Protein 2IM8 (pdb70)

CATH classification: 1.20.120.440

Sequence (233 aa):
LSQTLLETEQIEVAEKGADRYQEGKNSNHSYDFFETIKPAVEENDELAARWAEGALELIKVRRPKYVHKEQIEAVKDNFLELVLQSYVHHIHKKRFKDITESVLYTLHAVKDEIAREDSRLSQTLLETEQIEVAEKGADRYQEGKNSNHSYDFFETIKPAVEENDELAARWAEGALELIKVRRPHKEQIEAVKDNFLELVLQSYVHHIHKKRFKDITESVLYTLHAVKDEIAR

InterPro domains:
  IPR014913 YppE-like [PF08807] (10-117)
  IPR023351 YppE-like superfamily [G3DSA:1.20.120.440] (1-123)
  IPR023351 YppE-like superfamily [SSF140415] (1-121)

Nearest PDB structures (foldseek):
  2im8-assembly1_A  TM=1.008E+00  e=1.446E-15  Bacillus subtilis
  2im8-assembly2_B  TM=9.358E-01  e=9.513E-12  Bacillus subtilis
  2hfi-assembly1_A  TM=8.981E-01  e=1.572E-12  Bacillus subtilis
  2huj-assembly1_A  TM=9.147E-01  e=1.627E-05  Listeria innocua
  5nwk-assembly1_G  TM=2.868E-01  e=2.706E+00  Nicotiana tabacum

Foldseek 3Di:
DVVVLLVLVVLVLLVVLLVLLVVCVVPNDQDDVPPPQVVQLVVVLVVLVVNLVVLQVVCVVPPFDPADNVLSVVLNVLVSVSSNCSNVVPDDPVSNVVSSVSNSVNSVVSNVRSVVVVVD/DDDDLLVLVVLVLLVVLLVLLVVCVVPVDADDCVPPLVVQLVVVLVVLVVNLVVQQVLCVVPCDPDSCSVVLSVLVSVSSNCSRVVPDDPVVSVVSSVVNSVVSVVSSVSPPD

Structure (mmCIF, N/CA/C/O backbone):
data_2IM8
#
_entry.id   2IM8
#
_cell.length_a   44.735
_cell.length_b   70.830
_cell.length_c   76.237
_cell.angle_alpha   90.00
_cell.angle_beta   90.00
_cell.angle_gamma   90.00
#
_symmetry.space_group_name_H-M   'P 21 21 21'
#
loop_
_entity.id
_entity.type
_entity.pdbx_description
1 polymer 'Hypothetical protein yppE'
2 non-polymer 'PHOSPHATE ION'
3 water water
#
loop_
_atom_site.group_PDB
_atom_site.id
_atom_site.type_symbol
_atom_site.label_atom_id
_atom_site.label_alt_id
_atom_site.label_comp_id
_atom_site.label_asym_id
_atom_site.label_entity_id
_atom_site.label_seq_id
_atom_site.pdbx_PDB_ins_code
_atom_site.Cartn_x
_atom_site.Cartn_y
_atom_site.Cartn_z
_atom_site.occupancy
_atom_site.B_iso_or_equiv
_atom_site.auth_seq_id
_atom_site.auth_comp_id
_atom_site.auth_asym_id
_atom_site.auth_atom_id
_atom_site.pdbx_PDB_model_num
ATOM 9 N N . LEU A 1 2 ? 10.825 56.216 10.560 1.00 30.21 2 LEU A N 1
ATOM 10 C CA . LEU A 1 2 ? 12.226 55.820 10.489 1.00 27.14 2 LEU A CA 1
ATOM 11 C C . LEU A 1 2 ? 12.408 54.889 11.681 1.00 25.63 2 LEU A C 1
ATOM 12 O O . LEU A 1 2 ? 11.731 55.049 12.700 1.00 24.17 2 LEU A O 1
ATOM 17 N N . SER A 1 3 ? 13.297 53.909 11.565 1.00 29.67 3 SER A N 1
ATOM 18 C CA . SER A 1 3 ? 13.510 52.998 12.680 1.00 27.82 3 SER A CA 1
ATOM 19 C C . SER A 1 3 ? 13.945 53.822 13.889 1.00 26.12 3 SER A C 1
ATOM 20 O O . SER A 1 3 ? 13.737 53.428 15.036 1.00 26.21 3 SER A O 1
ATOM 23 N N . GLN A 1 4 ? 14.533 54.979 13.612 1.00 23.38 4 GLN A N 1
ATOM 24 C CA . GLN A 1 4 ? 15.014 55.895 14.642 1.00 22.10 4 GLN A CA 1
ATOM 25 C C . GLN A 1 4 ? 13.907 56.297 15.621 1.00 20.71 4 GLN A C 1
ATOM 26 O O . GLN A 1 4 ? 14.137 56.415 16.829 1.00 17.70 4 GLN A O 1
ATOM 32 N N . THR A 1 5 ? 12.709 56.520 15.088 1.00 21.91 5 THR A N 1
ATOM 33 C CA . THR A 1 5 ? 11.559 56.905 15.904 1.00 21.73 5 THR A CA 1
ATOM 34 C C . THR A 1 5 ? 11.134 55.740 16.796 1.00 21.36 5 THR A C 1
ATOM 35 O O . THR A 1 5 ? 10.843 55.913 17.987 1.00 20.05 5 THR A O 1
ATOM 39 N N . LEU A 1 6 ? 11.098 54.550 16.208 1.00 17.42 6 LEU A N 1
ATOM 40 C CA . LEU A 1 6 ? 10.706 53.354 16.942 1.00 17.95 6 LEU A CA 1
ATOM 41 C C . LEU A 1 6 ? 11.669 53.151 18.102 1.00 16.44 6 LEU A C 1
ATOM 42 O O . LEU A 1 6 ? 11.259 52.923 19.236 1.00 16.26 6 LEU A O 1
ATOM 47 N N . LEU A 1 7 ? 12.959 53.228 17.794 1.00 16.71 7 LEU A N 1
ATOM 48 C CA . LEU A 1 7 ? 14.013 53.050 18.781 1.00 16.18 7 LEU A CA 1
ATOM 49 C C . LEU A 1 7 ? 13.862 54.035 19.949 1.00 15.11 7 LEU A C 1
ATOM 50 O O . LEU A 1 7 ? 13.971 53.651 21.120 1.00 13.57 7 LEU A O 1
ATOM 55 N N . GLU A 1 8 ? 13.614 55.304 19.638 1.00 17.04 8 GLU A N 1
ATOM 56 C CA . GLU A 1 8 ? 13.445 56.299 20.694 1.00 17.85 8 GLU A CA 1
ATOM 57 C C . GLU A 1 8 ? 12.239 55.931 21.540 1.00 16.61 8 GLU A C 1
ATOM 58 O O . GLU A 1 8 ? 12.296 55.986 22.767 1.00 17.02 8 GLU A O 1
ATOM 72 N N . THR A 1 10 ? 11.035 53.045 21.951 1.00 11.17 10 THR A N 1
ATOM 73 C CA . THR A 1 10 ? 11.379 51.836 22.689 1.00 12.20 10 THR A CA 1
ATOM 74 C C . THR A 1 10 ? 12.146 52.202 23.967 1.00 12.23 10 THR A C 1
ATOM 75 O O . THR A 1 10 ? 11.854 51.684 25.045 1.00 11.63 10 THR A O 1
ATOM 79 N N . GLU A 1 11 ? 13.130 53.092 23.845 1.00 13.75 11 GLU A N 1
ATOM 80 C CA . GLU A 1 11 ? 13.923 53.484 25.003 1.00 13.96 11 GLU A CA 1
ATOM 81 C C . GLU A 1 11 ? 13.086 54.270 26.001 1.00 13.91 11 GLU A C 1
ATOM 82 O O . GLU A 1 11 ? 13.306 54.178 27.208 1.00 12.64 11 GLU A O 1
ATOM 88 N N . GLN A 1 12 ? 12.119 55.029 25.491 1.00 11.25 12 GLN A N 1
ATOM 89 C CA . GLN A 1 12 ? 11.225 55.817 26.338 1.00 11.78 12 GLN A CA 1
ATOM 90 C C . GLN A 1 12 ? 10.384 54.861 27.190 1.00 8.81 12 GLN A C 1
ATOM 91 O O . GLN A 1 12 ? 10.242 55.057 28.393 1.00 11.12 12 GLN A O 1
ATOM 105 N N . ILE A 1 14 ? 11.097 51.778 27.972 1.00 11.73 14 ILE A N 1
ATOM 106 C CA . ILE A 1 14 ? 11.969 51.058 28.896 1.00 11.17 14 ILE A CA 1
ATOM 107 C C . ILE A 1 14 ? 12.159 51.906 30.143 1.00 11.75 14 ILE A C 1
ATOM 108 O O . ILE A 1 14 ? 12.078 51.414 31.270 1.00 11.18 14 ILE A O 1
ATOM 113 N N . GLU A 1 15 ? 12.398 53.193 29.940 1.00 10.78 15 GLU A N 1
ATOM 114 C CA . GLU A 1 15 ? 12.591 54.089 31.067 1.00 10.38 15 GLU A CA 1
ATOM 115 C C . GLU A 1 15 ? 11.295 54.206 31.885 1.00 9.92 15 GLU A C 1
ATOM 116 O O . GLU A 1 15 ? 11.324 54.168 33.115 1.00 10.58 15 GLU A O 1
ATOM 122 N N . VAL A 1 16 ? 10.162 54.346 31.205 1.00 12.09 16 VAL A N 1
ATOM 123 C CA . VAL A 1 16 ? 8.869 54.432 31.894 1.00 13.52 16 VAL A CA 1
ATOM 124 C C . VAL A 1 16 ? 8.697 53.195 32.771 1.00 12.42 16 VAL A C 1
ATOM 125 O O . VAL A 1 16 ? 8.267 53.286 33.921 1.00 13.21 16 VAL A O 1
ATOM 129 N N . ALA A 1 17 ? 9.041 52.034 32.215 1.00 8.35 17 ALA A N 1
ATOM 130 C CA . ALA A 1 17 ? 8.930 50.773 32.943 1.00 9.01 17 ALA A CA 1
ATOM 131 C C . ALA A 1 17 ? 9.892 50.676 34.135 1.00 10.38 17 ALA A C 1
ATOM 132 O O . ALA A 1 17 ? 9.498 50.232 35.217 1.00 8.76 17 ALA A O 1
ATOM 134 N N . GLU A 1 18 ? 11.148 51.077 33.943 1.00 11.34 18 GLU A N 1
ATOM 135 C CA . GLU A 1 18 ? 12.124 51.007 35.031 1.00 12.34 18 GLU A CA 1
ATOM 136 C C . GLU A 1 18 ? 11.827 52.040 36.110 1.00 10.86 18 GLU A C 1
ATOM 137 O O . GLU A 1 18 ? 11.968 51.757 37.301 1.00 8.35 18 GLU A O 1
ATOM 143 N N . LYS A 1 19 ? 11.418 53.236 35.703 1.00 12.80 19 LYS A N 1
ATOM 144 C CA . LYS A 1 19 ? 11.080 54.252 36.693 1.00 14.93 19 LYS A CA 1
ATOM 145 C C . LYS A 1 19 ? 9.796 53.795 37.382 1.00 13.17 19 LYS A C 1
ATOM 146 O O . LYS A 1 19 ? 9.606 54.005 38.582 1.00 11.93 19 LYS A O 1
ATOM 152 N N . GLY A 1 20 ? 8.919 53.155 36.614 1.00 8.91 20 GLY A N 1
ATOM 153 C CA . GLY A 1 20 ? 7.673 52.668 37.177 1.00 9.47 20 GLY A CA 1
ATOM 154 C C . GLY A 1 20 ? 7.915 51.628 38.257 1.00 9.59 20 GLY A C 1
ATOM 155 O O . GLY A 1 20 ? 7.254 51.630 39.293 1.00 8.97 20 GLY A O 1
ATOM 156 N N . ALA A 1 21 ? 8.868 50.734 38.009 1.00 13.25 21 ALA A N 1
ATOM 157 C CA . ALA A 1 21 ? 9.218 49.683 38.957 1.00 13.32 21 ALA A CA 1
ATOM 158 C C . ALA A 1 21 ? 9.704 50.271 40.285 1.00 14.61 21 ALA A C 1
ATOM 159 O O . ALA A 1 21 ? 9.356 49.778 41.370 1.00 12.72 21 ALA A O 1
ATOM 161 N N . ASP A 1 22 ? 10.534 51.306 40.199 1.00 12.52 22 ASP A N 1
ATOM 162 C CA . ASP A 1 22 ? 11.043 51.963 41.402 1.00 12.67 22 ASP A CA 1
ATOM 163 C C . ASP A 1 22 ? 9.912 52.661 42.136 1.00 12.16 22 ASP A C 1
ATOM 164 O O . ASP A 1 22 ? 9.870 52.666 43.366 1.00 10.69 22 ASP A O 1
ATOM 169 N N . ARG A 1 23 ? 8.999 53.268 41.381 1.00 10.82 23 ARG A N 1
ATOM 170 C CA . ARG A 1 23 ? 7.886 53.966 42.003 1.00 11.29 23 ARG A CA 1
ATOM 171 C C . ARG A 1 23 ? 7.011 52.953 42.743 1.00 10.46 23 ARG A C 1
ATOM 172 O O . ARG A 1 23 ? 6.549 53.213 43.855 1.00 12.22 23 ARG A O 1
ATOM 180 N N . TYR A 1 24 ? 6.809 51.793 42.124 1.00 11.35 24 TYR A N 1
ATOM 181 C CA . TYR A 1 24 ? 5.999 50.722 42.698 1.00 12.93 24 TYR A CA 1
ATOM 182 C C . TYR A 1 24 ? 6.559 50.261 44.039 1.00 13.74 24 TYR A C 1
ATOM 183 O O . TYR A 1 24 ? 5.836 50.202 45.033 1.00 13.29 24 TYR A O 1
ATOM 192 N N . GLN A 1 25 ? 7.850 49.940 44.054 1.00 18.80 25 GLN A N 1
ATOM 193 C CA . GLN A 1 25 ? 8.522 49.477 45.261 1.00 19.96 25 GLN A CA 1
ATOM 194 C C . GLN A 1 25 ? 8.479 50.542 46.344 1.00 20.20 25 GLN A C 1
ATOM 195 O O . GLN A 1 25 ? 8.239 50.235 47.509 1.00 19.85 25 GLN A O 1
ATOM 201 N N . GLU A 1 26 ? 8.709 51.796 45.969 1.00 14.91 26 GLU A N 1
ATOM 202 C CA . GLU A 1 26 ? 8.675 52.864 46.964 1.00 16.71 26 GLU A CA 1
ATOM 203 C C . GLU A 1 26 ? 7.265 52.995 47.534 1.00 14.68 26 GLU A C 1
ATOM 204 O O . GLU A 1 26 ? 7.087 53.266 48.718 1.00 15.90 26 GLU A O 1
ATOM 210 N N . GLY A 1 27 ? 6.266 52.788 46.685 1.00 13.43 27 GLY A N 1
ATOM 211 C CA . GLY A 1 27 ? 4.888 52.874 47.136 1.00 15.92 27 GLY A CA 1
ATOM 212 C C . GLY A 1 27 ? 4.512 51.754 48.091 1.00 18.04 27 GLY A C 1
ATOM 213 O O . GLY A 1 27 ? 3.698 51.946 48.993 1.00 16.62 27 GLY A O 1
ATOM 214 N N . LYS A 1 28 ? 5.088 50.574 47.892 1.00 23.78 28 LYS A N 1
ATOM 215 C CA . LYS A 1 28 ? 4.790 49.444 48.765 1.00 28.01 28 LYS A CA 1
ATOM 216 C C . LYS A 1 28 ? 5.442 49.644 50.125 1.00 30.59 28 LYS A C 1
ATOM 217 O O . LYS A 1 28 ? 4.834 49.368 51.163 1.00 31.02 28 LYS A O 1
ATOM 223 N N . ASN A 1 29 ? 6.680 50.129 50.104 1.00 24.78 29 ASN A N 1
ATOM 224 C CA . ASN A 1 29 ? 7.446 50.359 51.329 1.00 27.22 29 ASN A CA 1
ATOM 225 C C . ASN A 1 29 ? 6.861 51.473 52.189 1.00 26.15 29 ASN A C 1
ATOM 226 O O . ASN A 1 29 ? 6.615 51.287 53.378 1.00 26.21 29 ASN A O 1
ATOM 231 N N . SER A 1 30 ? 6.652 52.631 51.577 1.00 30.31 30 SER A N 1
ATOM 232 C CA . SER A 1 30 ? 6.109 53.789 52.269 1.00 29.07 30 SER A CA 1
ATOM 233 C C . SER A 1 30 ? 5.139 54.477 51.325 1.00 28.93 30 SER A C 1
ATOM 234 O O . SER A 1 30 ? 5.512 55.387 50.585 1.00 28.08 30 SER A O 1
ATOM 237 N N . ASN A 1 31 ? 3.888 54.029 51.368 1.00 31.91 31 ASN A N 1
ATOM 238 C CA . ASN A 1 31 ? 2.831 54.545 50.512 1.00 29.66 31 ASN A CA 1
ATOM 239 C C . ASN A 1 31 ? 2.677 56.058 50.446 1.00 29.04 31 ASN A C 1
ATOM 240 O O . ASN A 1 31 ? 2.832 56.752 51.454 1.00 30.13 31 ASN A O 1
ATOM 245 N N . HIS A 1 32 ? 2.354 56.544 49.246 1.00 18.29 32 HIS A N 1
ATOM 246 C CA . HIS A 1 32 ? 2.099 57.961 48.975 1.00 15.81 32 HIS A CA 1
ATOM 247 C C . HIS A 1 32 ? 0.867 58.029 48.071 1.00 15.97 32 HIS A C 1
ATOM 248 O O . HIS A 1 32 ? 0.789 57.335 47.058 1.00 16.38 32 HIS A O 1
ATOM 255 N N . SER A 1 33 ? -0.097 58.862 48.430 1.00 16.64 33 SER A N 1
ATOM 256 C CA . SER A 1 33 ? -1.302 58.970 47.617 1.00 17.54 33 SER A CA 1
ATOM 257 C C . SER A 1 33 ? -1.105 59.888 46.405 1.00 15.96 33 SER A C 1
ATOM 258 O O . SER A 1 33 ? -1.105 61.113 46.531 1.00 14.29 33 SER A O 1
ATOM 261 N N . TYR A 1 34 ? -0.924 59.291 45.229 1.00 16.74 34 TYR A N 1
ATOM 262 C CA . TYR A 1 34 ? -0.740 60.086 44.009 1.00 15.84 34 TYR A CA 1
ATOM 263 C C . TYR A 1 34 ? -2.084 60.633 43.566 1.00 15.90 34 TYR A C 1
ATOM 264 O O . TYR A 1 34 ? -3.106 59.965 43.719 1.00 15.97 34 TYR A O 1
ATOM 273 N N . ASP A 1 35 ? -2.090 61.847 43.022 1.00 12.77 35 ASP A N 1
ATOM 274 C CA . ASP A 1 35 ? -3.342 62.454 42.581 1.00 11.75 35 ASP A CA 1
ATOM 275 C C . ASP A 1 35 ? -3.896 61.758 41.345 1.00 10.19 35 ASP A C 1
ATOM 276 O O . ASP A 1 35 ? -3.185 61.603 40.346 1.00 8.92 35 ASP A O 1
ATOM 281 N N . PHE A 1 36 ? -5.170 61.380 41.381 1.00 9.74 36 PHE A N 1
ATOM 282 C CA . PHE A 1 36 ? -5.740 60.676 40.232 1.00 13.12 36 PHE A CA 1
ATOM 283 C C . PHE A 1 36 ? -5.859 61.466 38.925 1.00 12.20 36 PHE A C 1
ATOM 284 O O . PHE A 1 36 ? -5.312 61.062 37.901 1.00 11.30 36 PHE A O 1
ATOM 292 N N . PHE A 1 37 ? -6.594 62.574 38.940 1.00 11.89 37 PHE A N 1
ATOM 293 C CA . PHE A 1 37 ? -6.772 63.350 37.713 1.00 11.98 37 PHE A CA 1
ATOM 294 C C . PHE A 1 37 ? -5.564 64.154 37.260 1.00 13.77 37 PHE A C 1
ATOM 295 O O . PHE A 1 37 ? -5.419 64.417 36.068 1.00 13.41 37 PHE A O 1
ATOM 303 N N . GLU A 1 38 ? -4.702 64.548 38.197 1.00 17.84 38 GLU A N 1
ATOM 304 C CA . GLU A 1 38 ? -3.525 65.348 37.851 1.00 18.96 38 GLU A CA 1
ATOM 305 C C . GLU A 1 38 ? -2.254 64.558 37.558 1.00 17.78 38 GLU A C 1
ATOM 306 O O . GLU A 1 38 ? -1.338 65.077 36.916 1.00 16.91 38 GLU A O 1
ATOM 312 N N . THR A 1 39 ? -2.186 63.313 38.018 1.00 11.44 39 THR A N 1
ATOM 313 C CA . THR A 1 39 ? -0.975 62.532 37.796 1.00 12.00 39 THR A CA 1
ATOM 314 C C . THR A 1 39 ? -1.199 61.144 37.183 1.00 10.97 39 THR A C 1
ATOM 315 O O . THR A 1 39 ? -0.671 60.842 36.108 1.00 10.59 39 THR A O 1
ATOM 319 N N . ILE A 1 40 ? -1.985 60.317 37.862 1.00 7.71 40 ILE A N 1
ATOM 320 C CA . ILE A 1 40 ? -2.253 58.946 37.426 1.00 7.45 40 ILE A CA 1
ATOM 321 C C . ILE A 1 40 ? -2.912 58.835 36.048 1.00 6.83 40 ILE A C 1
ATOM 322 O O . ILE A 1 40 ? -2.340 58.267 35.119 1.00 6.70 40 ILE A O 1
ATOM 327 N N . LYS A 1 41 ? -4.110 59.386 35.924 1.00 10.52 41 LYS A N 1
ATOM 328 C CA . LYS A 1 41 ? -4.850 59.351 34.673 1.00 11.50 41 LYS A CA 1
ATOM 329 C C . LYS A 1 41 ? -4.017 59.881 33.502 1.00 11.36 41 LYS A C 1
ATOM 330 O O . LYS A 1 41 ? -3.939 59.241 32.458 1.00 12.68 41 LYS A O 1
ATOM 336 N N . PRO A 1 42 ? -3.371 61.051 33.658 1.00 9.27 42 PRO A N 1
ATOM 337 C CA . PRO A 1 42 ? -2.572 61.551 32.534 1.00 9.75 42 PRO A CA 1
ATOM 338 C C . PRO A 1 42 ? -1.358 60.681 32.219 1.00 8.79 42 PRO A C 1
ATOM 339 O O . PRO A 1 42 ? -0.908 60.638 31.075 1.00 10.35 42 PRO A O 1
ATOM 343 N N . ALA A 1 43 ? -0.828 59.991 33.224 1.00 13.26 43 ALA A N 1
ATOM 344 C CA . ALA A 1 43 ? 0.333 59.142 32.998 1.00 13.29 43 ALA A CA 1
ATOM 345 C C . ALA A 1 43 ? -0.110 57.952 32.167 1.00 12.20 43 ALA A C 1
ATOM 346 O O . ALA A 1 43 ? 0.597 57.532 31.255 1.00 13.34 43 ALA A O 1
ATOM 348 N N . VAL A 1 44 ? -1.286 57.413 32.478 1.00 7.07 44 VAL A N 1
ATOM 349 C CA . VAL A 1 44 ? -1.805 56.277 31.719 1.00 6.75 44 VAL A CA 1
ATOM 350 C C . VAL A 1 44 ? -2.155 56.708 30.297 1.00 7.24 44 VAL A C 1
ATOM 351 O O . VAL A 1 44 ? -1.816 56.023 29.324 1.00 7.95 44 VAL A O 1
ATOM 355 N N . GLU A 1 45 ? -2.822 57.850 30.173 1.00 10.31 45 GLU A N 1
ATOM 356 C CA . GLU A 1 45 ? -3.221 58.352 28.857 1.00 14.17 45 GLU A CA 1
ATOM 357 C C . GLU A 1 45 ? -2.005 58.580 27.968 1.00 12.23 45 GLU A C 1
ATOM 358 O O . GLU A 1 45 ? -1.964 58.108 26.837 1.00 14.54 45 GLU A O 1
ATOM 364 N N . GLU A 1 46 ? -1.004 59.283 28.485 1.00 14.98 46 GLU A N 1
ATOM 365 C CA . GLU A 1 46 ? 0.205 59.561 27.711 1.00 15.57 46 GLU A CA 1
ATOM 366 C C . GLU A 1 46 ? 0.914 58.269 27.296 1.00 15.40 46 GLU A C 1
ATOM 367 O O . GLU A 1 46 ? 1.363 58.116 26.154 1.00 13.46 46 GLU A O 1
ATOM 373 N N . ASN A 1 47 ? 1.007 57.332 28.227 1.00 11.51 47 ASN A N 1
ATOM 374 C CA . ASN A 1 47 ? 1.676 56.078 27.935 1.00 13.37 47 ASN A CA 1
ATOM 375 C C . ASN A 1 47 ? 0.861 55.186 27.024 1.00 12.32 47 ASN A C 1
ATOM 376 O O . ASN A 1 47 ? 1.404 54.350 26.285 1.00 13.37 47 ASN A O 1
ATOM 381 N N . ASP A 1 48 ? -0.445 55.406 27.034 1.00 11.18 48 ASP A N 1
ATOM 382 C CA . ASP A 1 48 ? -1.334 54.666 26.171 1.00 11.31 48 ASP A CA 1
ATOM 383 C C . ASP A 1 48 ? -1.014 55.092 24.740 1.00 11.44 48 ASP A C 1
ATOM 384 O O . ASP A 1 48 ? -0.913 54.249 23.843 1.00 8.83 48 ASP A O 1
ATOM 389 N N . GLU A 1 49 ? -0.850 56.401 24.531 1.00 10.69 49 GLU A N 1
ATOM 390 C CA . GLU A 1 49 ? -0.533 56.933 23.204 1.00 14.39 49 GLU A CA 1
ATOM 391 C C . GLU A 1 49 ? 0.822 56.431 22.748 1.00 13.58 49 GLU A C 1
ATOM 392 O O . GLU A 1 49 ? 0.992 56.022 21.599 1.00 15.00 49 GLU A O 1
ATOM 398 N N . LEU A 1 50 ? 1.793 56.479 23.652 1.00 11.12 50 LEU A N 1
ATOM 399 C CA . LEU A 1 50 ? 3.142 56.016 23.355 1.00 10.98 50 LEU A CA 1
ATOM 400 C C . LEU A 1 50 ? 3.133 54.536 22.945 1.00 10.38 50 LEU A C 1
ATOM 401 O O . LEU A 1 50 ? 3.696 54.173 21.918 1.00 10.48 50 LEU A O 1
ATOM 406 N N . ALA A 1 51 ? 2.484 53.696 23.749 1.00 12.80 51 ALA A N 1
ATOM 407 C CA . ALA A 1 51 ? 2.420 52.261 23.487 1.00 13.63 51 ALA A CA 1
ATOM 408 C C . ALA A 1 51 ? 1.774 51.927 22.145 1.00 14.17 51 ALA A C 1
ATOM 409 O O . ALA A 1 51 ? 2.235 51.029 21.441 1.00 15.34 51 ALA A O 1
ATOM 411 N N . ALA A 1 52 ? 0.713 52.650 21.795 1.00 14.23 52 ALA A N 1
ATOM 412 C CA . ALA A 1 52 ? 0.002 52.418 20.535 1.00 16.22 52 ALA A CA 1
ATOM 413 C C . ALA A 1 52 ? 0.863 52.748 19.317 1.00 17.61 52 ALA A C 1
ATOM 414 O O . ALA A 1 52 ? 0.932 51.971 18.363 1.00 18.05 52 ALA A O 1
ATOM 416 N N . ARG A 1 53 ? 1.526 53.900 19.351 1.00 18.85 53 ARG A N 1
ATOM 417 C CA . ARG A 1 53 ? 2.387 54.321 18.247 1.00 18.51 53 ARG A CA 1
ATOM 418 C C . ARG A 1 53 ? 3.589 53.389 18.113 1.00 17.95 53 ARG A C 1
ATOM 419 O O . ARG A 1 53 ? 4.054 53.115 17.007 1.00 17.27 53 ARG A O 1
ATOM 427 N N . TRP A 1 54 ? 4.089 52.912 19.248 1.00 13.96 54 TRP A N 1
ATOM 428 C CA . TRP A 1 54 ? 5.229 52.005 19.263 1.00 13.63 54 TRP A CA 1
ATOM 429 C C . TRP A 1 54 ? 4.832 50.690 18.598 1.00 13.56 54 TRP A C 1
ATOM 430 O O . TRP A 1 54 ? 5.525 50.208 17.709 1.00 14.83 54 TRP A O 1
ATOM 441 N N . ALA A 1 55 ? 3.712 50.119 19.043 1.00 11.39 55 ALA A N 1
ATOM 442 C CA . ALA A 1 55 ? 3.218 48.857 18.496 1.00 13.95 55 ALA A CA 1
ATOM 443 C C . ALA A 1 55 ? 3.031 48.924 16.979 1.00 15.24 55 ALA A C 1
ATOM 444 O O . ALA A 1 55 ? 3.445 48.015 16.251 1.00 16.22 55 ALA A O 1
ATOM 446 N N . GLU A 1 56 ? 2.408 49.996 16.501 1.00 18.77 56 GLU A N 1
ATOM 447 C CA . GLU A 1 56 ? 2.193 50.147 15.070 1.00 21.63 56 GLU A CA 1
ATOM 448 C C . GLU A 1 56 ? 3.536 50.167 14.347 1.00 19.24 56 GLU A C 1
ATOM 449 O O . GLU A 1 56 ? 3.680 49.575 13.285 1.00 20.60 56 GLU A O 1
ATOM 455 N N . GLY A 1 57 ? 4.526 50.834 14.932 1.00 22.48 57 GLY A N 1
ATOM 456 C CA . GLY A 1 57 ? 5.837 50.890 14.309 1.00 23.01 57 GLY A CA 1
ATOM 457 C C . GLY A 1 57 ? 6.529 49.537 14.385 1.00 23.36 57 GLY A C 1
ATOM 458 O O . GLY A 1 57 ? 7.161 49.095 13.422 1.00 21.96 57 GLY A O 1
ATOM 459 N N . ALA A 1 58 ? 6.407 48.879 15.536 1.00 19.99 58 ALA A N 1
ATOM 460 C CA . ALA A 1 58 ? 7.010 47.564 15.738 1.00 19.11 58 ALA A CA 1
ATOM 461 C C . ALA A 1 58 ? 6.411 46.582 14.743 1.00 21.07 58 ALA A C 1
ATOM 462 O O . ALA A 1 58 ? 7.136 45.824 14.098 1.00 22.73 58 ALA A O 1
ATOM 464 N N . LEU A 1 59 ? 5.087 46.592 14.617 1.00 16.11 59 LEU A N 1
ATOM 465 C CA . LEU A 1 59 ? 4.432 45.692 13.677 1.00 17.37 59 LEU A CA 1
ATOM 466 C C . LEU A 1 59 ? 4.880 45.972 12.239 1.00 19.13 59 LEU A C 1
ATOM 467 O O . LEU A 1 59 ? 5.083 45.042 11.453 1.00 19.12 59 LEU A O 1
ATOM 472 N N . GLU A 1 60 ? 5.030 47.248 11.892 1.00 20.05 60 GLU A N 1
ATOM 473 C CA . GLU A 1 60 ? 5.487 47.610 10.550 1.00 22.65 60 GLU A CA 1
ATOM 474 C C . GLU A 1 60 ? 6.873 46.999 10.340 1.00 23.00 60 GLU A C 1
ATOM 475 O O . GLU A 1 60 ? 7.153 46.395 9.305 1.00 21.47 60 GLU A O 1
ATOM 481 N N . LEU A 1 61 ? 7.725 47.155 11.348 1.00 21.12 61 LEU A N 1
ATOM 482 C CA . LEU A 1 61 ? 9.085 46.636 11.310 1.00 21.83 61 LEU A CA 1
ATOM 483 C C . LEU A 1 61 ? 9.172 45.150 10.969 1.00 22.68 61 LEU A C 1
ATOM 484 O O . LEU A 1 61 ? 10.048 44.737 10.204 1.00 21.37 61 LEU A O 1
ATOM 489 N N . ILE A 1 62 ? 8.270 44.348 11.533 1.00 19.51 62 ILE A N 1
ATOM 490 C CA . ILE A 1 62 ? 8.294 42.909 11.296 1.00 21.14 62 ILE A CA 1
ATOM 491 C C . ILE A 1 62 ? 7.636 42.469 9.999 1.00 22.67 62 ILE A C 1
ATOM 492 O O . ILE A 1 62 ? 7.872 41.354 9.533 1.00 21.85 62 ILE A O 1
ATOM 497 N N . LYS A 1 63 ? 6.812 43.329 9.410 1.00 30.01 63 LYS A N 1
ATOM 498 C CA . LYS A 1 63 ? 6.166 42.984 8.150 1.00 33.00 63 LYS A CA 1
ATOM 499 C C . LYS A 1 63 ? 7.098 43.220 6.968 1.00 34.13 63 LYS A C 1
ATOM 500 O O . LYS A 1 63 ? 7.198 42.374 6.083 1.00 35.07 63 LYS A O 1
ATOM 506 N N . VAL A 1 64 ? 7.784 44.360 6.959 1.00 27.55 64 VAL A N 1
ATOM 507 C CA . VAL A 1 64 ? 8.707 44.691 5.876 1.00 30.21 64 VAL A CA 1
ATOM 508 C C . VAL A 1 64 ? 9.740 43.583 5.666 1.00 32.13 64 VAL A C 1
ATOM 509 O O . VAL A 1 64 ? 9.928 43.099 4.546 1.00 32.48 64 VAL A O 1
ATOM 513 N N . ARG A 1 65 ? 10.409 43.195 6.746 1.00 52.45 65 ARG A N 1
ATOM 514 C CA . ARG A 1 65 ? 11.409 42.132 6.713 1.00 53.79 65 ARG A CA 1
ATOM 515 C C . ARG A 1 65 ? 11.131 41.234 7.905 1.00 54.37 65 ARG A C 1
ATOM 516 O O . ARG A 1 65 ? 11.022 41.714 9.031 1.00 56.16 65 ARG A O 1
ATOM 524 N N . ARG A 1 66 ? 11.006 39.934 7.664 1.00 56.17 66 ARG A N 1
ATOM 525 C CA . ARG A 1 66 ? 10.728 39.006 8.749 1.00 55.76 66 ARG A CA 1
ATOM 526 C C . ARG A 1 66 ? 11.878 38.948 9.748 1.00 55.12 66 ARG A C 1
ATOM 527 O O . ARG A 1 66 ? 12.934 38.379 9.471 1.00 54.58 66 ARG A O 1
ATOM 535 N N . PRO A 1 67 ? 11.682 39.549 10.929 1.00 32.58 67 PRO A N 1
ATOM 536 C CA . PRO A 1 67 ? 12.710 39.562 11.969 1.00 31.32 67 PRO A CA 1
ATOM 537 C C . PRO A 1 67 ? 13.008 38.168 12.505 1.00 29.16 67 PRO A C 1
ATOM 538 O O . PRO A 1 67 ? 12.179 37.263 12.422 1.00 28.36 67 PRO A O 1
ATOM 542 N N . LYS A 1 68 ? 14.198 38.014 13.067 1.00 36.99 68 LYS A N 1
ATOM 543 C CA . LYS A 1 68 ? 14.645 36.739 13.607 1.00 35.62 68 LYS A CA 1
ATOM 544 C C . LYS A 1 68 ? 14.063 36.389 14.982 1.00 33.61 68 LYS A C 1
ATOM 545 O O . LYS A 1 68 ? 13.601 35.266 15.195 1.00 31.47 68 LYS A O 1
ATOM 551 N N . TYR A 1 69 ? 14.059 37.349 15.903 1.00 27.53 69 TYR A N 1
ATOM 552 C CA . TYR A 1 69 ? 13.583 37.082 17.259 1.00 26.33 69 TYR A CA 1
ATOM 553 C C . TYR A 1 69 ? 12.343 37.799 17.796 1.00 26.23 69 TYR A C 1
ATOM 554 O O . TYR A 1 69 ? 12.074 37.726 18.992 1.00 28.31 69 TYR A O 1
ATOM 563 N N . VAL A 1 70 ? 11.585 38.487 16.949 1.00 28.67 70 VAL A N 1
ATOM 564 C CA . VAL A 1 70 ? 10.377 39.161 17.430 1.00 28.07 70 VAL A CA 1
ATOM 565 C C . VAL A 1 70 ? 9.198 38.881 16.505 1.00 26.74 70 VAL A C 1
ATOM 566 O O . VAL A 1 70 ? 9.325 38.986 15.287 1.00 24.85 70 VAL A O 1
ATOM 570 N N . HIS A 1 71 ? 8.056 38.524 17.089 1.00 23.99 71 HIS A N 1
ATOM 571 C CA . HIS A 1 71 ? 6.857 38.231 16.308 1.00 25.06 71 HIS A CA 1
ATOM 572 C C . HIS A 1 71 ? 5.634 39.025 16.764 1.00 24.42 71 HIS A C 1
ATOM 573 O O . HIS A 1 71 ? 5.627 39.597 17.855 1.00 21.58 71 HIS A O 1
ATOM 580 N N . LYS A 1 72 ? 4.601 39.041 15.923 1.00 20.34 72 LYS A N 1
ATOM 581 C CA . LYS A 1 72 ? 3.371 39.791 16.183 1.00 20.24 72 LYS A CA 1
ATOM 582 C C . LYS A 1 72 ? 2.722 39.638 17.566 1.00 18.66 72 LYS A C 1
ATOM 583 O O . LYS A 1 72 ? 2.459 40.635 18.249 1.00 17.02 72 LYS A O 1
ATOM 589 N N . GLU A 1 73 ? 2.439 38.403 17.973 1.00 15.36 73 GLU A N 1
ATOM 590 C CA . GLU A 1 73 ? 1.793 38.169 19.263 1.00 15.96 73 GLU A CA 1
ATOM 591 C C . GLU A 1 73 ? 2.550 38.821 20.412 1.00 13.60 73 GLU A C 1
ATOM 592 O O . GLU A 1 73 ? 1.957 39.347 21.351 1.00 11.15 73 GLU A O 1
ATOM 598 N N . GLN A 1 74 ? 3.870 38.767 20.326 1.00 16.70 74 GLN A N 1
ATOM 599 C CA . GLN A 1 74 ? 4.744 39.335 21.338 1.00 17.91 74 GLN A CA 1
ATOM 600 C C . GLN A 1 74 ? 4.532 40.850 21.392 1.00 15.90 74 GLN A C 1
ATOM 601 O O . GLN A 1 74 ? 4.362 41.426 22.465 1.00 16.15 74 GLN A O 1
ATOM 607 N N . ILE A 1 75 ? 4.516 41.483 20.226 1.00 13.43 75 ILE A N 1
ATOM 608 C CA . ILE A 1 75 ? 4.323 42.926 20.160 1.00 14.54 75 ILE A CA 1
ATOM 609 C C . ILE A 1 75 ? 2.960 43.304 20.721 1.00 14.21 75 ILE A C 1
ATOM 610 O O . ILE A 1 75 ? 2.855 44.191 21.565 1.00 15.16 75 ILE A O 1
ATOM 615 N N . GLU A 1 76 ? 1.924 42.611 20.261 1.00 14.74 76 GLU A N 1
ATOM 616 C CA . GLU A 1 76 ? 0.555 42.879 20.705 1.00 16.85 76 GLU A CA 1
ATOM 617 C C . GLU A 1 76 ? 0.326 42.759 22.218 1.00 16.01 76 GLU A C 1
ATOM 618 O O . GLU A 1 76 ? -0.491 43.488 22.784 1.00 15.58 76 GLU A O 1
ATOM 624 N N . ALA A 1 77 ? 1.054 41.863 22.877 1.00 16.98 77 ALA A N 1
ATOM 625 C CA . ALA A 1 77 ? 0.897 41.660 24.318 1.00 15.81 77 ALA A CA 1
ATOM 626 C C . ALA A 1 77 ? 1.422 42.794 25.215 1.00 15.78 77 ALA A C 1
ATOM 627 O O . ALA A 1 77 ? 0.996 42.926 26.366 1.00 16.54 77 ALA A O 1
ATOM 629 N N . VAL A 1 78 ? 2.348 43.594 24.693 1.00 14.33 78 VAL A N 1
ATOM 630 C CA . VAL A 1 78 ? 2.955 44.693 25.449 1.00 14.96 78 VAL A CA 1
ATOM 631 C C . VAL A 1 78 ? 1.964 45.720 26.013 1.00 15.60 78 VAL A C 1
ATOM 632 O O . VAL A 1 78 ? 2.012 46.066 27.198 1.00 14.18 78 VAL A O 1
ATOM 636 N N . LYS A 1 79 ? 1.075 46.204 25.154 1.00 17.30 79 LYS A N 1
ATOM 637 C CA . LYS A 1 79 ? 0.076 47.205 25.525 1.00 17.43 79 LYS A CA 1
ATOM 638 C C . LYS A 1 79 ? -0.577 46.993 26.892 1.00 16.01 79 LYS A C 1
ATOM 639 O O . LYS A 1 79 ? -0.373 47.785 27.812 1.00 15.30 79 LYS A O 1
ATOM 645 N N . ASP A 1 80 ? -1.358 45.927 27.027 1.00 15.05 80 ASP A N 1
ATOM 646 C CA . ASP A 1 80 ? -2.052 45.679 28.289 1.00 16.61 80 ASP A CA 1
ATOM 647 C C . ASP A 1 80 ? -1.133 45.546 29.484 1.00 13.99 80 ASP A C 1
ATOM 648 O O . ASP A 1 80 ? -1.442 46.063 30.549 1.00 15.09 80 ASP A O 1
ATOM 653 N N . ASN A 1 81 ? -0.001 44.872 29.321 1.00 13.63 81 ASN A N 1
ATOM 654 C CA . ASN A 1 81 ? 0.915 44.717 30.448 1.00 13.89 81 ASN A CA 1
ATOM 655 C C . ASN A 1 81 ? 1.568 46.055 30.803 1.00 11.84 81 ASN A C 1
ATOM 656 O O . ASN A 1 81 ? 1.688 46.402 31.978 1.00 12.10 81 ASN A O 1
ATOM 661 N N . PHE A 1 82 ? 1.982 46.801 29.784 1.00 8.16 82 PHE A N 1
ATOM 662 C CA . PHE A 1 82 ? 2.617 48.094 29.987 1.00 7.94 82 PHE A CA 1
ATOM 663 C C . PHE A 1 82 ? 1.682 49.058 30.707 1.00 9.40 82 PHE A C 1
ATOM 664 O O . PHE A 1 82 ? 2.091 49.743 31.646 1.00 9.62 82 PHE A O 1
ATOM 672 N N . LEU A 1 83 ? 0.425 49.119 30.270 1.00 10.54 83 LEU A N 1
ATOM 673 C CA . LEU A 1 83 ? -0.537 50.013 30.914 1.00 12.73 83 LEU A CA 1
ATOM 674 C C . LEU A 1 83 ? -0.840 49.590 32.344 1.00 11.38 83 LEU A C 1
ATOM 675 O O . LEU A 1 83 ? -1.088 50.435 33.206 1.00 12.19 83 LEU A O 1
ATOM 680 N N . GLU A 1 84 ? -0.840 48.289 32.611 1.00 10.64 84 GLU A N 1
ATOM 681 C CA . GLU A 1 84 ? -1.085 47.857 33.983 1.00 8.87 84 GLU A CA 1
ATOM 682 C C . GLU A 1 84 ? 0.118 48.307 34.811 1.00 9.37 84 GLU A C 1
ATOM 683 O O . GLU A 1 84 ? -0.040 48.848 35.908 1.00 7.21 84 GLU A O 1
ATOM 689 N N . LEU A 1 85 ? 1.316 48.090 34.266 1.00 10.46 85 LEU A N 1
ATOM 690 C CA . LEU A 1 85 ? 2.557 48.474 34.936 1.00 12.17 85 LEU A CA 1
ATOM 691 C C . LEU A 1 85 ? 2.513 49.958 35.295 1.00 10.49 85 LEU A C 1
ATOM 692 O O . LEU A 1 85 ? 2.852 50.339 36.417 1.00 11.47 85 LEU A O 1
ATOM 697 N N . VAL A 1 86 ? 2.069 50.791 34.357 1.00 9.26 86 VAL A N 1
ATOM 698 C CA . VAL A 1 86 ? 1.995 52.223 34.623 1.00 8.51 86 VAL A CA 1
ATOM 699 C C . VAL A 1 86 ? 1.029 52.555 35.762 1.00 7.62 86 VAL A C 1
ATOM 700 O O . VAL A 1 86 ? 1.399 53.232 36.722 1.00 6.72 86 VAL A O 1
ATOM 704 N N . LEU A 1 87 ? -0.204 52.077 35.672 1.00 10.92 87 LEU A N 1
ATOM 705 C CA . LEU A 1 87 ? -1.182 52.345 36.730 1.00 9.13 87 LEU A CA 1
ATOM 706 C C . LEU A 1 87 ? -0.706 51.843 38.092 1.00 8.09 87 LEU A C 1
ATOM 707 O O . LEU A 1 87 ? -0.766 52.558 39.106 1.00 9.28 87 LEU A O 1
ATOM 712 N N . GLN A 1 88 ? -0.246 50.600 38.125 1.00 9.39 88 GLN A N 1
ATOM 713 C CA . GLN A 1 88 ? 0.187 50.017 39.389 1.00 9.36 88 GLN A CA 1
ATOM 714 C C . GLN A 1 88 ? 1.408 50.692 40.009 1.00 8.81 88 GLN A C 1
ATOM 715 O O . GLN A 1 88 ? 1.611 50.612 41.222 1.00 9.67 88 GLN A O 1
ATOM 721 N N . SER A 1 89 ? 2.214 51.371 39.200 1.00 7.95 89 SER A N 1
ATOM 722 C CA . SER A 1 89 ? 3.378 52.055 39.754 1.00 10.00 89 SER A CA 1
ATOM 723 C C . SER A 1 89 ? 2.868 53.131 40.716 1.00 9.09 89 SER A C 1
ATOM 724 O O . SER A 1 89 ? 3.523 53.455 41.697 1.00 8.08 89 SER A O 1
ATOM 727 N N . TYR A 1 90 ? 1.678 53.660 40.433 1.00 9.52 90 TYR A N 1
ATOM 728 C CA . TYR A 1 90 ? 1.075 54.693 41.275 1.00 10.89 90 TYR A CA 1
ATOM 729 C C . TYR A 1 90 ? 0.196 54.155 42.393 1.00 9.76 90 TYR A C 1
ATOM 730 O O . TYR A 1 90 ? 0.294 54.624 43.521 1.00 9.73 90 TYR A O 1
ATOM 739 N N . VAL A 1 91 ? -0.654 53.174 42.079 1.00 7.10 91 VAL A N 1
ATOM 740 C CA . VAL A 1 91 ? -1.576 52.612 43.071 1.00 8.06 91 VAL A CA 1
ATOM 741 C C . VAL A 1 91 ? -1.102 51.320 43.754 1.00 9.55 91 VAL A C 1
ATOM 742 O O . VAL A 1 91 ? -1.628 50.933 44.800 1.00 8.01 91 VAL A O 1
ATOM 746 N N . HIS A 1 92 ? -0.120 50.661 43.143 1.00 14.33 92 HIS A N 1
ATOM 747 C CA . HIS A 1 92 ? 0.488 49.432 43.665 1.00 16.53 92 HIS A CA 1
ATOM 748 C C . HIS A 1 92 ? -0.410 48.443 44.409 1.00 17.07 92 HIS A C 1
ATOM 749 O O . HIS A 1 92 ? -0.069 47.986 45.503 1.00 18.14 92 HIS A O 1
ATOM 756 N N . HIS A 1 93 ? -1.545 48.093 43.823 1.00 19.30 93 HIS A N 1
ATOM 757 C CA . HIS A 1 93 ? -2.430 47.142 44.475 1.00 18.75 93 HIS A CA 1
ATOM 758 C C . HIS A 1 93 ? -1.960 45.714 44.276 1.00 19.87 93 HIS A C 1
ATOM 759 O O . HIS A 1 93 ? -1.982 44.921 45.212 1.00 21.10 93 HIS A O 1
ATOM 766 N N . ILE A 1 94 ? -1.527 45.381 43.063 1.00 16.68 94 ILE A N 1
ATOM 767 C CA . ILE A 1 94 ? -1.082 44.015 42.791 1.00 16.70 94 ILE A CA 1
ATOM 768 C C . ILE A 1 94 ? 0.172 43.661 43.591 1.00 16.75 94 ILE A C 1
ATOM 769 O O . ILE A 1 94 ? 0.907 44.546 44.014 1.00 17.36 94 ILE A O 1
ATOM 774 N N . HIS A 1 95 ? 0.405 42.368 43.804 1.00 21.43 95 HIS A N 1
ATOM 775 C CA . HIS A 1 95 ? 1.560 41.909 44.582 1.00 22.85 95 HIS A CA 1
ATOM 776 C C . HIS A 1 95 ? 2.882 41.954 43.819 1.00 22.00 95 HIS A C 1
ATOM 777 O O . HIS A 1 95 ? 2.901 42.034 42.595 1.00 20.32 95 HIS A O 1
ATOM 784 N N . LYS A 1 96 ? 3.979 41.897 44.571 1.00 14.72 96 LYS A N 1
ATOM 785 C CA . LYS A 1 96 ? 5.336 41.954 44.027 1.00 16.46 96 LYS A CA 1
ATOM 786 C C . LYS A 1 96 ? 5.599 41.005 42.863 1.00 14.82 96 LYS A C 1
ATOM 787 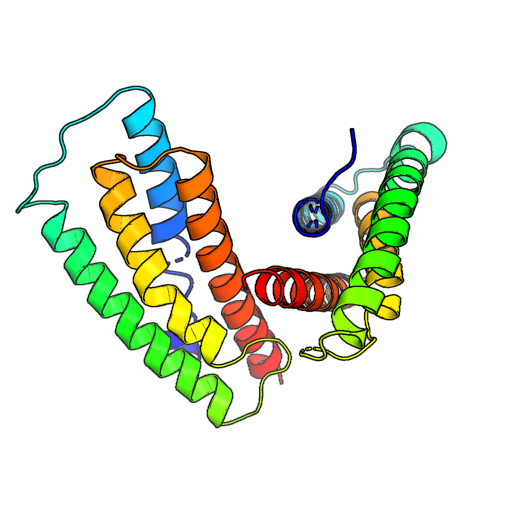O O . LYS A 1 96 ? 6.133 41.415 41.840 1.00 13.24 96 LYS A O 1
ATOM 793 N N . LYS A 1 97 ? 5.241 39.735 43.032 1.00 21.67 97 LYS A N 1
ATOM 794 C CA . LYS A 1 97 ? 5.460 38.725 41.998 1.00 23.14 97 LYS A CA 1
ATOM 795 C C . LYS A 1 97 ? 4.805 39.074 40.664 1.00 21.38 97 LYS A C 1
ATOM 796 O O . LYS A 1 97 ? 5.428 38.974 39.608 1.00 19.26 97 LYS A O 1
ATOM 802 N N . ARG A 1 98 ? 3.535 39.453 40.718 1.00 18.11 98 ARG A N 1
ATOM 803 C CA . ARG A 1 98 ? 2.794 39.820 39.523 1.00 17.84 98 ARG A CA 1
ATOM 804 C C . ARG A 1 98 ? 3.401 41.073 38.880 1.00 16.65 98 ARG A C 1
ATOM 805 O O . ARG A 1 98 ? 3.561 41.142 37.658 1.00 12.93 98 ARG A O 1
ATOM 813 N N . PHE A 1 99 ? 3.739 42.064 39.695 1.00 16.57 99 PHE A N 1
ATOM 814 C CA . PHE A 1 99 ? 4.321 43.282 39.148 1.00 16.80 99 PHE A CA 1
ATOM 815 C C . PHE A 1 99 ? 5.627 42.945 38.431 1.00 15.36 99 PHE A C 1
ATOM 816 O O . PHE A 1 99 ? 5.917 43.480 37.349 1.00 15.17 99 PHE A O 1
ATOM 824 N N . LYS A 1 100 ? 6.417 42.061 39.038 1.00 11.96 100 LYS A N 1
ATOM 825 C CA . LYS A 1 100 ? 7.684 41.658 38.444 1.00 12.11 100 LYS A CA 1
ATOM 826 C C . LYS A 1 100 ? 7.436 40.940 37.121 1.00 10.63 100 LYS A C 1
ATOM 827 O O . LYS A 1 100 ? 8.109 41.220 36.142 1.00 11.76 100 LYS A O 1
ATOM 833 N N . ASP A 1 101 ? 6.471 40.018 37.099 1.00 12.17 101 ASP A N 1
ATOM 834 C CA . ASP A 1 101 ? 6.151 39.274 35.882 1.00 13.30 101 ASP A CA 1
ATOM 835 C C . ASP A 1 101 ? 5.801 40.156 34.681 1.00 10.44 101 ASP A C 1
ATOM 836 O O . ASP A 1 101 ? 6.328 39.949 33.596 1.00 11.16 101 ASP A O 1
ATOM 841 N N . ILE A 1 102 ? 4.916 41.132 34.858 1.00 10.22 102 ILE A N 1
ATOM 842 C CA . ILE A 1 102 ? 4.550 41.986 33.728 1.00 11.16 102 ILE A CA 1
ATOM 843 C C . ILE A 1 102 ? 5.701 42.899 33.327 1.00 9.16 102 ILE A C 1
ATOM 844 O O . ILE A 1 102 ? 5.918 43.163 32.143 1.00 9.93 102 ILE A O 1
ATOM 849 N N . THR A 1 103 ? 6.457 43.366 34.314 1.00 15.10 103 THR A N 1
ATOM 850 C CA . THR A 1 103 ? 7.595 44.238 34.046 1.00 13.73 103 THR A CA 1
ATOM 851 C C . THR A 1 103 ? 8.638 43.456 33.240 1.00 13.41 103 THR A C 1
ATOM 852 O O . THR A 1 103 ? 9.155 43.946 32.223 1.00 13.61 103 THR A O 1
ATOM 856 N N . GLU A 1 104 ? 8.919 42.228 33.666 1.00 9.99 104 GLU A N 1
ATOM 857 C CA . GLU A 1 104 ? 9.897 41.387 32.960 1.00 11.83 104 GLU A CA 1
ATOM 858 C C . GLU A 1 104 ? 9.480 41.126 31.509 1.00 10.33 104 GLU A C 1
ATOM 859 O O . GLU A 1 104 ? 10.308 41.129 30.597 1.00 10.04 104 GLU A O 1
ATOM 865 N N . SER A 1 105 ? 8.192 40.867 31.321 1.00 8.28 105 SER A N 1
ATOM 866 C CA . SER A 1 105 ? 7.629 40.584 30.000 1.00 11.25 105 SER A CA 1
ATOM 867 C C . SER A 1 105 ? 7.749 41.793 29.067 1.00 9.69 105 SER A C 1
ATOM 868 O O . SER A 1 105 ? 8.158 41.677 27.902 1.00 11.97 105 SER A O 1
ATOM 871 N N . VAL A 1 106 ? 7.375 42.951 29.584 1.00 8.44 106 VAL A N 1
ATOM 872 C CA . VAL A 1 106 ? 7.435 44.190 28.816 1.00 8.14 106 VAL A CA 1
ATOM 873 C C . VAL A 1 106 ? 8.882 44.520 28.442 1.00 6.96 106 VAL A C 1
ATOM 874 O O . VAL A 1 106 ? 9.199 44.755 27.275 1.00 7.66 106 VAL A O 1
ATOM 878 N N . LEU A 1 107 ? 9.762 44.519 29.436 1.00 11.37 107 LEU A N 1
ATOM 879 C CA . LEU A 1 107 ? 11.160 44.846 29.208 1.00 10.31 107 LEU A CA 1
ATOM 880 C C . LEU A 1 107 ? 11.829 43.942 28.177 1.00 11.25 107 LEU A C 1
ATOM 881 O O . LEU A 1 107 ? 12.553 44.436 27.318 1.00 10.07 107 LEU A O 1
ATOM 886 N N . TYR A 1 108 ? 11.585 42.634 28.255 1.00 8.87 108 TYR A N 1
ATOM 887 C CA . TYR A 1 108 ? 12.208 41.717 27.300 1.00 13.78 108 TYR A CA 1
ATOM 888 C C . TYR A 1 108 ? 11.764 41.990 25.874 1.00 10.92 108 TYR A C 1
ATOM 889 O O . TYR A 1 108 ? 12.585 42.036 24.957 1.00 14.61 108 TYR A O 1
ATOM 898 N N . THR A 1 109 ? 10.463 42.161 25.668 1.00 11.82 109 THR A N 1
ATOM 899 C CA . THR A 1 109 ? 9.995 42.434 24.319 1.00 10.78 109 THR A CA 1
ATOM 900 C C . THR A 1 109 ? 10.597 43.746 23.826 1.00 10.69 109 THR A C 1
ATOM 901 O O . THR A 1 109 ? 11.003 43.844 22.667 1.00 9.31 109 THR A O 1
ATOM 905 N N . LEU A 1 110 ? 10.678 44.745 24.707 1.00 13.86 110 LEU A N 1
ATOM 906 C CA . LEU A 1 110 ? 11.250 46.034 24.329 1.00 13.52 110 LEU A CA 1
ATOM 907 C C . LEU A 1 110 ? 12.716 45.851 23.925 1.00 15.57 110 LEU A C 1
ATOM 908 O O . LEU A 1 110 ? 13.169 46.385 22.915 1.00 15.52 110 LEU A O 1
ATOM 913 N N . HIS A 1 111 ? 13.458 45.093 24.718 1.00 9.00 111 HIS A N 1
ATOM 914 C CA . HIS A 1 111 ? 14.854 44.842 24.402 1.00 10.57 111 HIS A CA 1
ATOM 915 C C . HIS A 1 111 ? 14.989 44.057 23.106 1.00 11.11 111 HIS A C 1
ATOM 916 O O . HIS A 1 111 ? 15.920 44.295 22.343 1.00 11.93 111 HIS A O 1
ATOM 923 N N . ALA A 1 112 ? 14.063 43.133 22.857 1.00 13.88 112 ALA A N 1
ATOM 924 C CA . ALA A 1 112 ? 14.084 42.327 21.633 1.00 15.61 112 ALA A CA 1
ATOM 925 C C . ALA A 1 112 ? 13.916 43.225 20.406 1.00 17.39 112 ALA A C 1
ATOM 926 O O . ALA A 1 112 ? 14.656 43.113 19.429 1.00 18.72 112 ALA A O 1
ATOM 928 N N . VAL A 1 113 ? 12.932 44.114 20.456 1.00 16.27 113 VAL A N 1
ATOM 929 C CA . VAL A 1 113 ? 12.685 45.036 19.354 1.00 16.89 113 VAL A CA 1
ATOM 930 C C . VAL A 1 113 ? 13.929 45.896 19.159 1.00 17.69 113 VAL A C 1
ATOM 931 O O . VAL A 1 113 ? 14.363 46.135 18.030 1.00 18.00 113 VAL A O 1
ATOM 935 N N . LYS A 1 114 ? 14.514 46.344 20.267 1.00 17.78 114 LYS A N 1
ATOM 936 C CA . LYS A 1 114 ? 15.727 47.153 20.216 1.00 19.14 114 LYS A CA 1
ATOM 937 C C . LYS A 1 114 ? 16.841 46.369 19.522 1.00 20.53 114 LYS A C 1
ATOM 938 O O . LYS A 1 114 ? 17.559 46.909 18.673 1.00 19.89 114 LYS A O 1
ATOM 944 N N . ASP A 1 115 ? 16.989 45.099 19.895 1.00 23.42 115 ASP A N 1
ATOM 945 C CA . ASP A 1 115 ? 18.016 44.256 19.289 1.00 24.18 115 ASP A CA 1
ATOM 946 C C . ASP A 1 115 ? 17.794 44.114 17.779 1.00 22.46 115 ASP A C 1
ATOM 947 O O . ASP A 1 115 ? 18.747 44.214 17.012 1.00 22.10 115 ASP A O 1
ATOM 952 N N . GLU A 1 116 ? 16.552 43.871 17.356 1.00 19.65 116 GLU A N 1
ATOM 953 C CA . GLU A 1 116 ? 16.244 43.724 15.928 1.00 23.32 116 GLU A CA 1
ATOM 954 C C . GLU A 1 116 ? 16.604 44.999 15.171 1.00 24.14 116 GLU A C 1
ATOM 955 O O . GLU A 1 116 ? 17.236 44.953 14.117 1.00 24.34 116 GLU A O 1
ATOM 961 N N . ILE A 1 117 ? 16.196 46.138 15.714 1.00 37.74 117 ILE A N 1
ATOM 962 C CA . ILE A 1 117 ? 16.490 47.415 15.085 1.00 39.68 117 ILE A CA 1
ATOM 963 C C . ILE A 1 1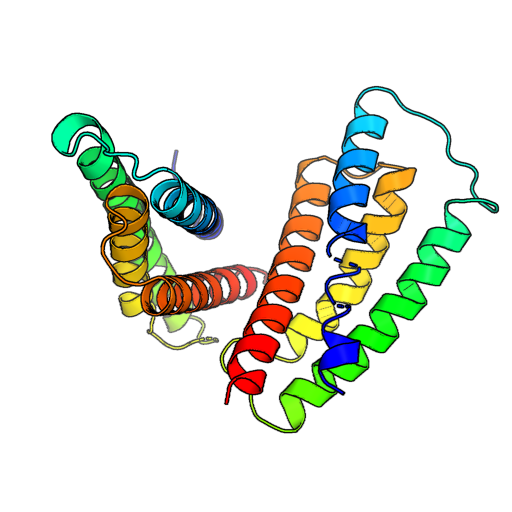17 ? 17.994 47.581 14.859 1.00 41.76 117 ILE A C 1
ATOM 964 O O . ILE A 1 117 ? 18.434 47.804 13.730 1.00 41.60 117 ILE A O 1
ATOM 969 N N . ALA A 1 118 ? 18.773 47.459 15.932 1.00 35.65 118 ALA A N 1
ATOM 970 C CA . ALA A 1 118 ? 20.223 47.605 15.855 1.00 38.42 118 ALA A CA 1
ATOM 971 C C . ALA A 1 118 ? 20.854 46.610 14.881 1.00 41.25 118 ALA A C 1
ATOM 972 O O . ALA A 1 118 ? 21.773 46.957 14.137 1.00 41.34 118 ALA A O 1
ATOM 974 N N . ARG A 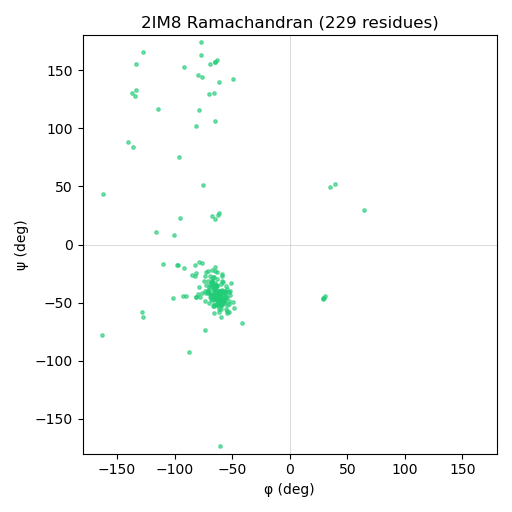1 119 ? 20.353 45.379 14.883 1.00 44.45 119 ARG A N 1
ATOM 975 C CA . ARG A 1 119 ? 20.874 44.336 14.005 1.00 46.12 119 ARG A CA 1
ATOM 976 C C . ARG A 1 119 ? 20.632 44.651 12.525 1.00 47.10 119 ARG A C 1
ATOM 977 O O . ARG A 1 119 ? 21.535 44.52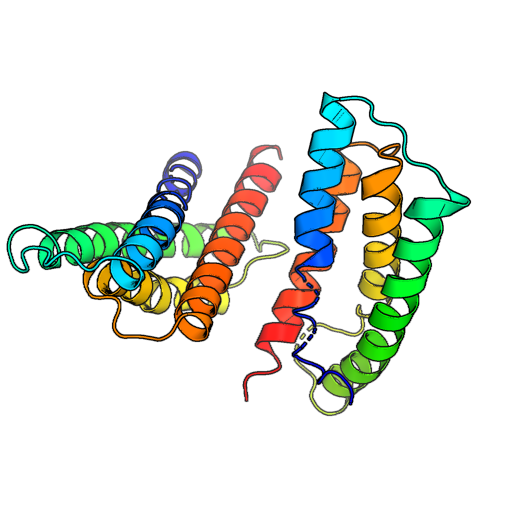8 11.693 1.00 46.23 119 ARG A O 1
ATOM 985 N N . GLU A 1 120 ? 19.409 45.061 12.205 1.00 34.63 120 GLU A N 1
ATOM 986 C CA . GLU A 1 120 ? 19.035 45.378 10.830 1.00 35.38 120 GLU A CA 1
ATOM 987 C C . GLU A 1 120 ? 19.464 46.767 10.381 1.00 34.72 120 GLU A C 1
ATOM 988 O O . GLU A 1 120 ? 19.632 47.013 9.185 1.00 35.05 120 GLU A O 1
ATOM 994 N N . ASP A 1 121 ? 19.648 47.670 11.336 1.00 43.36 121 ASP A N 1
ATOM 995 C CA . ASP A 1 121 ? 20.054 49.034 11.017 1.00 43.71 121 ASP A CA 1
ATOM 996 C C . ASP A 1 121 ? 21.552 49.079 10.736 1.00 44.61 121 ASP A C 1
ATOM 997 O O . ASP A 1 121 ? 22.060 50.055 10.184 1.00 45.08 121 ASP A O 1
ATOM 1002 N N . SER A 1 122 ? 22.256 48.016 11.118 1.00 31.98 122 SER A N 1
ATOM 1003 C CA . SER A 1 122 ? 23.692 47.924 10.870 1.00 33.43 122 SER A CA 1
ATOM 1004 C C . SER A 1 122 ? 23.914 47.044 9.647 1.00 34.77 122 SER A C 1
ATOM 1005 O O . SER A 1 122 ? 25.046 46.684 9.320 1.00 35.63 122 SER A O 1
ATOM 1008 N N . ARG A 1 123 ? 22.815 46.704 8.976 1.00 51.62 123 ARG A N 1
ATOM 1009 C CA . ARG A 1 123 ? 22.844 45.859 7.786 1.00 53.37 123 ARG A CA 1
ATOM 1010 C C . ARG A 1 123 ? 23.268 44.427 8.100 1.00 54.94 123 ARG A C 1
ATOM 1011 O O . ARG A 1 123 ? 23.641 44.158 9.264 1.00 55.84 123 ARG A O 1
ATOM 1027 N N . LEU B 1 2 ? 10.652 18.540 45.755 1.00 32.56 2 LEU B N 1
ATOM 1028 C CA . LEU B 1 2 ? 11.486 19.706 46.000 1.00 32.53 2 LEU B CA 1
ATOM 1029 C C . LEU B 1 2 ? 12.256 19.934 44.709 1.00 32.52 2 LEU B C 1
ATOM 1030 O O . LEU B 1 2 ? 13.484 19.936 44.690 1.00 32.53 2 LEU B O 1
ATOM 1035 N N . SER B 1 3 ? 11.507 20.102 43.625 1.00 40.83 3 SER B N 1
ATOM 1036 C CA . SER B 1 3 ? 12.090 20.323 42.314 1.00 40.58 3 SER B CA 1
ATOM 1037 C C . SER B 1 3 ? 11.379 21.476 41.627 1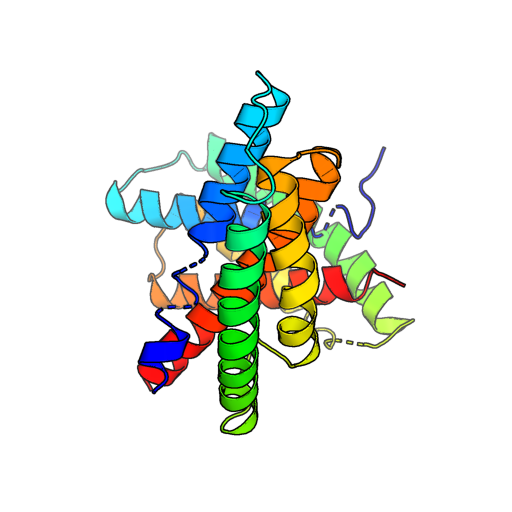.00 38.84 3 SER B C 1
ATOM 1038 O O . SER B 1 3 ? 10.225 21.778 41.932 1.00 37.95 3 SER B O 1
ATOM 1041 N N . GLN B 1 4 ? 12.083 22.118 40.702 1.00 29.35 4 GLN B N 1
ATOM 1042 C CA . GLN B 1 4 ? 11.528 23.233 39.949 1.00 27.06 4 GLN B CA 1
ATOM 1043 C C . GLN B 1 4 ? 10.639 22.725 38.825 1.00 24.46 4 GLN B C 1
ATOM 1044 O O . GLN B 1 4 ? 10.903 21.670 38.251 1.00 23.77 4 GLN B O 1
ATOM 1050 N N . THR B 1 5 ? 9.581 23.471 38.520 1.00 20.75 5 THR B N 1
ATOM 1051 C CA . THR B 1 5 ? 8.692 23.108 37.423 1.00 19.94 5 THR B CA 1
ATOM 1052 C C . THR B 1 5 ? 9.439 23.506 36.145 1.00 18.27 5 THR B C 1
ATOM 1053 O O . THR B 1 5 ? 10.508 24.118 36.211 1.00 17.39 5 THR B O 1
ATOM 1057 N N . LEU B 1 6 ? 8.889 23.169 34.985 1.00 23.78 6 LEU B N 1
ATOM 1058 C CA . LEU B 1 6 ? 9.556 23.521 33.738 1.00 22.83 6 LEU B CA 1
ATOM 1059 C C . LEU B 1 6 ? 9.627 25.038 33.612 1.00 21.78 6 LEU B C 1
ATOM 1060 O O . LEU B 1 6 ? 10.653 25.595 33.222 1.00 22.57 6 LEU B O 1
ATOM 1065 N N . LEU B 1 7 ? 8.531 25.701 33.964 1.00 22.57 7 LEU B N 1
ATOM 1066 C CA . LEU B 1 7 ? 8.456 27.151 33.892 1.00 23.47 7 LEU B CA 1
ATOM 1067 C C . LEU B 1 7 ? 9.503 27.785 34.799 1.00 23.30 7 LEU B C 1
ATOM 1068 O O . LEU B 1 7 ? 10.229 28.697 34.392 1.00 22.10 7 LEU B O 1
ATOM 1073 N N . GLU B 1 8 ? 9.582 27.293 36.029 1.00 22.99 8 GLU B N 1
ATOM 1074 C CA . GLU B 1 8 ? 10.540 27.817 36.996 1.00 24.56 8 GLU B CA 1
ATOM 1075 C C . GLU B 1 8 ? 11.981 27.632 36.532 1.00 23.95 8 GLU B C 1
ATOM 1076 O O . GLU B 1 8 ? 12.823 28.508 36.751 1.00 23.45 8 GLU B O 1
ATOM 1090 N N . THR B 1 10 ? 12.951 27.458 33.389 1.00 20.79 10 THR B N 1
ATOM 1091 C CA . THR B 1 10 ? 13.111 28.362 32.254 1.00 21.16 10 THR B CA 1
ATOM 1092 C C . THR B 1 10 ? 13.413 29.783 32.735 1.00 21.36 10 THR B C 1
ATOM 1093 O O . THR B 1 10 ? 14.319 30.446 32.219 1.00 20.12 10 THR B O 1
ATOM 1097 N N . GLU B 1 11 ? 12.650 30.238 33.724 1.00 17.91 11 GLU B N 1
ATOM 1098 C CA . GLU B 1 11 ? 12.830 31.572 34.293 1.00 18.02 11 GLU B CA 1
ATOM 1099 C C . GLU B 1 11 ? 14.183 31.670 34.978 1.00 18.11 11 GLU B C 1
ATOM 1100 O O . GLU B 1 11 ? 14.808 32.729 34.990 1.00 16.36 11 GLU B O 1
ATOM 1106 N N . GLN B 1 12 ? 14.634 30.560 35.553 1.00 22.97 12 GLN B N 1
ATOM 1107 C CA . GLN B 1 12 ? 15.930 30.527 36.213 1.00 23.49 12 GLN B CA 1
ATOM 1108 C C . GLN B 1 12 ? 17.041 30.679 35.169 1.00 23.37 12 GLN B C 1
ATOM 1109 O O . GLN B 1 12 ? 18.034 31.385 35.396 1.00 22.74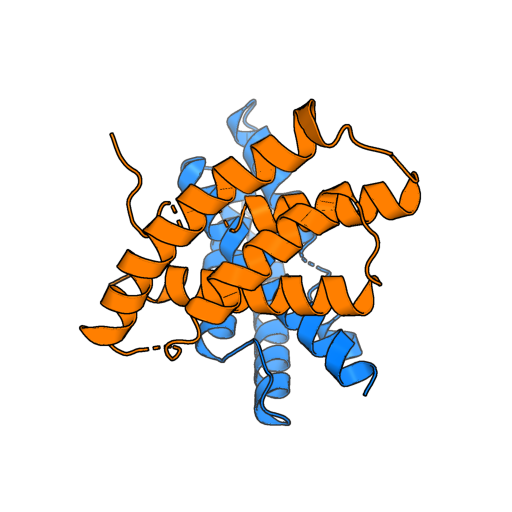 12 GLN B O 1
ATOM 1123 N N . ILE B 1 14 ? 16.652 32.109 32.268 1.00 17.23 14 ILE B N 1
ATOM 1124 C CA . ILE B 1 14 ? 16.545 33.469 31.757 1.00 15.28 14 ILE B CA 1
ATOM 1125 C C . ILE B 1 14 ? 17.336 34.403 32.688 1.00 14.69 14 ILE B C 1
ATOM 1126 O O . ILE B 1 14 ? 18.138 35.203 32.228 1.00 12.45 14 ILE B O 1
ATOM 1131 N N . GLU B 1 15 ? 17.140 34.268 33.997 1.00 16.90 15 GLU B N 1
ATOM 1132 C CA . GLU B 1 15 ? 17.853 35.100 34.960 1.00 18.06 15 GLU B CA 1
ATOM 1133 C C . GLU B 1 15 ? 19.368 34.902 34.879 1.00 16.63 15 GLU B C 1
ATOM 1134 O O . GLU B 1 15 ? 20.128 35.865 34.944 1.00 17.42 15 GLU B O 1
ATOM 1140 N N . VAL B 1 16 ? 19.815 33.656 34.743 1.00 13.28 16 VAL B N 1
ATOM 1141 C CA . VAL B 1 16 ? 21.250 33.383 34.660 1.00 12.20 16 VAL B CA 1
ATOM 1142 C C . VAL B 1 16 ? 21.828 33.990 33.387 1.00 12.50 16 VAL B C 1
ATOM 1143 O O . VAL B 1 16 ? 22.958 34.482 33.382 1.00 13.41 16 VAL B O 1
ATOM 1147 N N . ALA B 1 17 ? 21.056 33.955 32.304 1.00 11.06 17 ALA B N 1
ATOM 1148 C CA . ALA B 1 17 ? 21.535 34.509 31.040 1.00 12.40 17 ALA B CA 1
ATOM 1149 C C . ALA B 1 17 ? 21.596 36.043 31.073 1.00 12.13 17 ALA B C 1
ATOM 1150 O O . ALA B 1 17 ? 22.538 36.638 30.545 1.00 13.42 17 ALA B O 1
ATOM 1152 N N . GLU B 1 18 ? 20.594 36.670 31.689 1.00 9.87 18 GLU B N 1
ATOM 1153 C CA . GLU B 1 18 ? 20.541 38.129 31.797 1.00 10.42 18 GLU B CA 1
ATOM 1154 C C . GLU B 1 18 ? 21.709 38.575 32.663 1.00 10.13 18 GLU B C 1
ATOM 1155 O O . GLU B 1 18 ? 22.481 39.453 32.284 1.00 9.59 18 GLU B O 1
ATOM 1161 N N . LYS B 1 19 ? 21.824 37.960 33.836 1.00 11.74 19 LYS B N 1
ATOM 1162 C CA . LYS B 1 19 ? 22.893 38.288 34.769 1.00 12.43 19 LYS B CA 1
ATOM 1163 C C . LYS B 1 19 ? 24.264 38.061 34.142 1.00 12.52 19 LYS B C 1
ATOM 1164 O O . LYS B 1 19 ? 25.178 38.861 34.342 1.00 10.31 19 LYS B O 1
ATOM 1170 N N . GLY B 1 20 ? 24.395 36.983 33.369 1.00 12.22 20 GLY B N 1
ATOM 1171 C CA . GLY B 1 20 ? 25.654 36.673 32.710 1.00 11.88 20 GLY B CA 1
ATOM 1172 C C . GLY B 1 20 ? 26.051 37.719 31.680 1.00 12.22 20 GLY B C 1
ATOM 1173 O O . GLY B 1 20 ? 27.227 38.053 31.541 1.00 12.60 20 GLY B O 1
ATOM 1174 N N . ALA B 1 21 ? 25.067 38.237 30.951 1.00 16.53 21 ALA B N 1
ATOM 1175 C CA . ALA B 1 21 ? 25.315 39.259 29.940 1.00 17.31 21 ALA B CA 1
ATOM 1176 C C . ALA B 1 21 ? 25.840 40.523 30.618 1.00 16.35 21 ALA B C 1
ATOM 1177 O O . ALA B 1 21 ? 26.682 41.234 30.060 1.00 17.11 21 ALA B O 1
ATOM 1179 N N . ASP B 1 22 ? 25.341 40.807 31.823 1.00 12.62 22 ASP B N 1
ATOM 1180 C CA . ASP B 1 22 ? 25.794 41.989 32.553 1.00 10.87 22 ASP B CA 1
ATOM 1181 C C . ASP B 1 22 ? 27.200 41.744 33.099 1.00 11.87 22 ASP B C 1
ATOM 1182 O O . ASP B 1 22 ? 28.037 42.640 33.071 1.00 9.00 22 ASP B O 1
ATOM 1187 N N . ARG B 1 23 ? 27.455 40.529 33.595 1.00 10.37 23 ARG B N 1
ATOM 1188 C CA . ARG B 1 23 ? 28.777 40.194 34.134 1.00 13.19 23 ARG B CA 1
ATOM 1189 C C . ARG B 1 23 ? 29.840 40.253 33.029 1.00 13.55 23 ARG B C 1
ATOM 1190 O O . ARG B 1 23 ? 30.969 40.661 33.276 1.00 16.06 23 ARG B O 1
ATOM 1198 N N . TYR B 1 24 ? 29.471 39.846 31.817 1.00 13.89 24 TYR B N 1
ATOM 1199 C CA . TYR B 1 24 ? 30.381 39.890 30.678 1.00 14.54 24 TYR B CA 1
ATOM 1200 C C . TYR B 1 24 ? 30.742 41.353 30.379 1.00 16.35 24 TYR B C 1
ATOM 1201 O O . TYR B 1 24 ? 31.913 41.691 30.150 1.00 14.12 24 TYR B O 1
ATOM 1210 N N . GLN B 1 25 ? 29.719 42.206 30.359 1.00 19.33 25 GLN B N 1
ATOM 1211 C CA . GLN B 1 25 ? 29.902 43.636 30.103 1.00 20.53 25 GLN B CA 1
ATOM 1212 C C . GLN B 1 25 ? 30.856 44.220 31.148 1.00 19.90 25 GLN B C 1
ATOM 1213 O O . GLN B 1 25 ? 31.782 44.946 30.807 1.00 20.35 25 GLN B O 1
ATOM 1219 N N . GLU B 1 26 ? 30.625 43.898 32.417 1.00 11.89 26 GLU B N 1
ATOM 1220 C CA . GLU B 1 26 ? 31.468 44.395 33.503 1.00 14.32 26 GLU B CA 1
ATOM 1221 C C . GLU B 1 26 ? 32.891 43.838 33.393 1.00 15.15 26 GLU B C 1
ATOM 1222 O O . GLU B 1 26 ? 33.861 44.527 33.703 1.00 13.92 26 GLU B O 1
ATOM 1228 N N . GLY B 1 27 ? 33.002 42.583 32.967 1.00 27.02 27 GLY B N 1
ATOM 1229 C CA . GLY B 1 27 ? 34.305 41.960 32.820 1.00 29.35 27 GLY B CA 1
ATOM 1230 C C . GLY B 1 27 ? 35.129 42.673 31.771 1.00 32.42 27 GLY B C 1
ATOM 1231 O O . GLY B 1 27 ? 36.334 42.893 31.952 1.00 32.97 27 GLY B O 1
ATOM 1232 N N . LYS B 1 28 ? 34.475 43.034 30.670 1.00 46.33 28 LYS B N 1
ATOM 1233 C CA . LYS B 1 28 ? 35.127 43.741 29.573 1.00 48.42 28 LYS B CA 1
ATOM 1234 C C . LYS B 1 28 ? 35.544 45.147 29.976 1.00 49.65 28 LYS B C 1
ATOM 1235 O O . LYS B 1 28 ? 36.534 45.673 29.474 1.00 50.89 28 LYS B O 1
ATOM 1241 N N . ASN B 1 29 ? 34.790 45.762 30.881 1.00 37.16 29 ASN B N 1
ATOM 1242 C CA . ASN B 1 29 ? 35.122 47.108 31.314 1.00 37.04 29 ASN B CA 1
ATOM 1243 C C . ASN B 1 29 ? 36.160 47.139 32.437 1.00 35.29 29 ASN B C 1
ATOM 1244 O O . ASN B 1 29 ? 36.888 48.124 32.579 1.00 35.60 29 ASN B O 1
ATOM 1249 N N . SER B 1 30 ? 36.239 46.067 33.222 1.00 28.68 30 SER B N 1
ATOM 1250 C CA . SER B 1 30 ? 37.174 46.011 34.345 1.00 27.09 30 SER B CA 1
ATOM 1251 C C . SER B 1 30 ? 38.351 45.040 34.190 1.00 25.55 30 SER B C 1
ATOM 1252 O O . SER B 1 30 ? 39.333 45.138 34.928 1.00 21.59 30 SER B O 1
ATOM 1255 N N . ASN B 1 31 ? 38.242 44.103 33.250 1.00 20.38 31 ASN B N 1
ATOM 1256 C CA . ASN B 1 31 ? 39.283 43.098 33.011 1.00 20.36 31 ASN B CA 1
ATOM 1257 C C . ASN B 1 31 ? 39.419 42.198 34.246 1.00 20.20 31 ASN B C 1
ATOM 1258 O O . ASN B 1 31 ? 40.497 41.674 34.553 1.00 20.23 31 ASN B O 1
ATOM 1263 N N . HIS B 1 32 ? 38.313 42.024 34.957 1.00 22.48 32 HIS B N 1
ATOM 1264 C CA . HIS B 1 32 ? 38.300 41.193 36.155 1.00 21.21 32 HIS B CA 1
ATOM 1265 C C . HIS B 1 32 ? 38.671 39.750 35.821 1.00 20.13 32 HIS B C 1
ATOM 1266 O O . HIS B 1 32 ? 38.250 39.210 34.795 1.00 18.56 32 HIS B O 1
ATOM 1273 N N . SER B 1 33 ? 39.458 39.130 36.695 1.00 22.16 33 SER B N 1
ATOM 1274 C CA . SER B 1 33 ? 39.873 37.743 36.503 1.00 24.12 33 SER B CA 1
ATOM 1275 C C . SER B 1 33 ? 39.263 36.874 37.601 1.00 24.03 33 SER B C 1
ATOM 1276 O O . SER B 1 33 ? 39.562 37.069 38.779 1.00 24.34 33 SER B O 1
ATOM 1279 N N . TYR B 1 34 ? 38.410 35.925 37.216 1.00 16.85 34 TYR B N 1
ATOM 1280 C CA . TYR B 1 34 ? 37.752 35.037 38.176 1.00 18.29 34 TYR B CA 1
ATOM 1281 C C . TYR B 1 34 ? 38.536 33.750 38.404 1.00 19.62 34 TYR B C 1
ATOM 1282 O O . TYR B 1 34 ? 39.265 33.291 37.522 1.00 20.78 34 TYR B O 1
ATOM 1291 N N . ASP B 1 35 ? 38.381 33.166 39.589 1.00 24.89 35 ASP B N 1
ATOM 1292 C CA . ASP B 1 35 ? 39.074 31.924 39.921 1.00 25.29 35 ASP B CA 1
ATOM 1293 C C . ASP B 1 35 ? 38.330 30.761 39.276 1.00 25.09 35 ASP B C 1
ATOM 1294 O O . ASP B 1 35 ? 37.183 30.487 39.616 1.00 26.61 35 ASP B O 1
ATOM 1299 N N . PHE B 1 36 ? 38.986 30.076 38.348 1.00 21.85 36 PHE B N 1
ATOM 1300 C CA . PHE B 1 36 ? 38.361 28.957 37.649 1.00 22.78 36 PHE B CA 1
ATOM 1301 C C . PHE B 1 36 ? 37.794 27.850 38.539 1.00 22.74 36 PHE B C 1
ATOM 1302 O O . PHE B 1 36 ? 36.611 27.518 38.452 1.00 21.66 36 PHE B O 1
ATOM 1310 N N . PHE B 1 37 ? 38.635 27.268 39.385 1.00 27.01 37 PHE B N 1
ATOM 1311 C CA . PHE B 1 37 ? 38.186 26.185 40.251 1.00 28.63 37 PHE B CA 1
ATOM 1312 C C . PHE B 1 37 ? 37.222 26.567 41.366 1.00 29.04 37 PHE B C 1
ATOM 1313 O O . PHE B 1 37 ? 36.418 25.737 41.797 1.00 30.62 37 PHE B O 1
ATOM 1321 N N . GLU B 1 38 ? 37.289 27.811 41.831 1.00 27.84 38 GLU B N 1
ATOM 1322 C CA . GLU B 1 38 ? 36.420 28.254 42.918 1.00 28.63 38 GLU B CA 1
ATOM 1323 C C . GLU B 1 38 ? 35.166 29.015 42.482 1.00 27.27 38 GLU B C 1
ATOM 1324 O O . GLU B 1 38 ? 34.224 29.159 43.262 1.00 25.83 38 GLU B O 1
ATOM 1330 N N . THR B 1 39 ? 35.149 29.510 41.250 1.00 26.45 39 THR B N 1
ATOM 1331 C CA . THR B 1 39 ? 33.994 30.260 40.778 1.00 25.10 39 THR B CA 1
ATOM 1332 C C . THR B 1 39 ? 33.412 29.765 39.453 1.00 25.16 39 THR B C 1
ATOM 1333 O O . THR B 1 39 ? 32.261 29.327 39.403 1.00 27.01 39 THR B O 1
ATOM 1337 N N . ILE B 1 40 ? 34.209 29.832 38.392 1.00 22.72 40 ILE B N 1
ATOM 1338 C CA . ILE B 1 40 ? 33.778 29.422 37.058 1.00 22.12 40 ILE B CA 1
ATOM 1339 C C . ILE B 1 40 ? 33.231 27.994 36.987 1.00 22.40 40 ILE B C 1
ATOM 1340 O O . ILE B 1 40 ? 32.084 27.788 36.600 1.00 20.29 40 ILE B O 1
ATOM 1345 N N . LYS B 1 41 ? 34.047 27.014 37.366 1.00 25.89 41 LYS B N 1
ATOM 1346 C CA . LYS B 1 41 ? 33.628 25.611 37.331 1.00 25.28 41 LYS B CA 1
ATOM 1347 C C . LYS B 1 41 ? 32.306 25.352 38.077 1.00 25.19 41 LYS B C 1
ATOM 1348 O O . LYS B 1 41 ? 31.392 24.744 37.526 1.00 24.51 41 LYS B O 1
ATOM 1354 N N . PRO B 1 42 ? 32.183 25.811 39.337 1.00 19.64 42 PRO B N 1
ATOM 1355 C CA . PRO B 1 42 ? 30.941 25.592 40.087 1.00 19.39 42 PRO B CA 1
ATOM 1356 C C . PRO B 1 42 ? 29.712 26.146 39.360 1.00 19.34 42 PRO B C 1
ATOM 1357 O O . PRO B 1 42 ? 28.656 25.511 39.326 1.00 17.50 42 PRO B O 1
ATOM 1361 N N . ALA B 1 43 ? 29.863 27.335 38.782 1.00 26.70 43 ALA B N 1
ATOM 1362 C CA . ALA B 1 43 ? 28.780 27.985 38.049 1.00 25.34 43 ALA B CA 1
ATOM 1363 C C . ALA B 1 43 ? 28.392 27.143 36.837 1.00 25.48 43 ALA B C 1
ATOM 1364 O O . ALA B 1 43 ? 27.211 26.906 36.588 1.00 25.20 43 ALA B O 1
ATOM 1366 N N . VAL B 1 44 ? 29.389 26.695 36.082 1.00 17.37 44 VAL B N 1
ATOM 1367 C CA . VAL B 1 44 ? 29.126 25.865 34.912 1.00 18.84 44 VAL B CA 1
ATOM 1368 C C . VAL B 1 44 ? 28.430 24.557 35.305 1.00 19.86 44 VAL B C 1
ATOM 1369 O O . VAL B 1 44 ? 27.435 24.164 34.691 1.00 17.19 44 VAL B O 1
ATOM 1373 N N . GLU B 1 45 ? 28.952 23.894 36.335 1.00 28.45 45 GLU B N 1
ATOM 1374 C CA . GLU B 1 45 ? 28.382 22.629 36.800 1.00 28.92 45 GLU B CA 1
ATOM 1375 C C . GLU B 1 45 ? 26.933 22.793 37.239 1.00 27.96 45 GLU B C 1
ATOM 1376 O O . GLU B 1 45 ? 26.070 22.001 36.859 1.00 27.56 45 GLU B O 1
ATOM 1382 N N . GLU B 1 46 ? 26.665 23.823 38.033 1.00 23.26 46 GLU B N 1
ATOM 1383 C CA . GLU B 1 46 ? 25.315 24.067 38.515 1.00 23.47 46 GLU B CA 1
ATOM 1384 C C . GLU B 1 46 ? 24.351 24.326 37.366 1.00 23.60 46 GLU B C 1
ATOM 1385 O O . GLU B 1 46 ? 23.236 23.793 37.342 1.00 23.45 46 GLU B O 1
ATOM 1391 N N . ASN B 1 47 ? 24.777 25.139 36.408 1.00 23.56 47 ASN B N 1
ATOM 1392 C CA . ASN B 1 47 ? 23.921 25.439 35.273 1.00 23.67 47 ASN B CA 1
ATOM 1393 C C . ASN B 1 47 ? 23.852 24.289 34.275 1.00 24.01 47 ASN B C 1
ATOM 1394 O O . ASN B 1 47 ? 22.955 24.240 33.436 1.00 23.49 47 ASN B O 1
ATOM 1399 N N . ASP B 1 48 ? 24.792 23.354 34.382 1.00 29.53 48 ASP B N 1
ATOM 1400 C CA . ASP B 1 48 ? 24.802 22.190 33.504 1.00 30.54 48 ASP B CA 1
ATOM 1401 C C . ASP B 1 48 ? 23.614 21.320 33.889 1.00 30.32 48 ASP B C 1
ATOM 1402 O O . ASP B 1 48 ? 22.879 20.842 33.028 1.00 31.83 48 ASP B O 1
ATOM 1407 N N . GLU B 1 49 ? 23.435 21.126 35.193 1.00 28.35 49 GLU B N 1
ATOM 1408 C CA . GLU B 1 49 ? 22.335 20.331 35.720 1.00 29.31 49 GLU B CA 1
ATOM 1409 C C . GLU B 1 49 ? 21.004 20.985 35.360 1.00 28.39 49 GLU B C 1
ATOM 1410 O O . GLU B 1 49 ? 20.042 20.307 34.989 1.00 27.45 49 GLU B O 1
ATOM 1416 N N . LEU B 1 50 ? 20.954 22.309 35.472 1.00 21.64 50 LEU B N 1
ATOM 1417 C CA . LEU B 1 50 ? 19.741 23.049 35.158 1.00 20.17 50 LEU B CA 1
ATOM 1418 C C . LEU B 1 50 ? 19.361 22.846 33.691 1.00 18.62 50 LEU B C 1
ATOM 1419 O O . LEU B 1 50 ? 18.267 22.369 33.381 1.00 17.91 50 LEU B O 1
ATOM 1424 N N . ALA B 1 51 ? 20.282 23.196 32.798 1.00 18.63 51 ALA B N 1
ATOM 1425 C CA . ALA B 1 51 ? 20.063 23.087 31.359 1.00 20.02 51 ALA B CA 1
ATOM 1426 C C . ALA B 1 51 ? 19.675 21.693 30.887 1.00 21.47 51 ALA B C 1
ATOM 1427 O O . ALA B 1 51 ? 18.878 21.545 29.957 1.00 21.55 51 ALA B O 1
ATOM 1429 N N . ALA B 1 52 ? 20.246 20.674 31.515 1.00 22.19 52 ALA B N 1
ATOM 1430 C CA . ALA B 1 52 ? 19.965 19.296 31.123 1.00 24.15 52 ALA B CA 1
ATOM 1431 C C . ALA B 1 52 ? 18.548 18.890 31.497 1.00 24.44 52 ALA B C 1
ATOM 1432 O O . ALA B 1 52 ? 17.805 18.376 30.663 1.00 25.26 52 ALA B O 1
ATOM 1434 N N . ARG B 1 53 ? 18.173 19.122 32.750 1.00 23.36 53 ARG B N 1
ATOM 1435 C CA . ARG B 1 53 ? 16.836 18.773 33.205 1.00 24.63 53 ARG B CA 1
ATOM 1436 C C . ARG B 1 53 ? 15.821 19.577 32.401 1.00 24.14 53 ARG B C 1
ATOM 1437 O O . ARG B 1 53 ? 14.776 19.067 31.999 1.00 22.73 53 ARG B O 1
ATOM 1445 N N . TRP B 1 54 ? 16.139 20.844 32.168 1.00 25.04 54 TRP B N 1
ATOM 1446 C CA . TRP B 1 54 ? 15.256 21.707 31.411 1.00 24.20 54 TRP B CA 1
ATOM 1447 C C . TRP B 1 54 ? 15.083 21.177 29.989 1.00 23.52 54 TRP B C 1
ATOM 1448 O O . TRP B 1 54 ? 13.964 21.010 29.513 1.00 23.50 54 TRP B O 1
ATOM 1459 N N . ALA B 1 55 ? 16.200 20.913 29.323 1.00 23.87 55 ALA B N 1
ATOM 1460 C CA . ALA B 1 55 ? 16.179 20.427 27.951 1.00 24.31 55 ALA B CA 1
ATOM 1461 C C . ALA B 1 55 ? 15.281 19.206 27.740 1.00 25.96 55 ALA B C 1
ATOM 1462 O O . ALA B 1 55 ? 14.595 19.111 26.722 1.00 24.76 55 ALA B O 1
ATOM 1464 N N . GLU B 1 56 ? 15.285 18.276 28.692 1.00 27.66 56 GLU B N 1
ATOM 1465 C CA . GLU B 1 56 ? 14.460 17.074 28.579 1.00 30.92 56 GLU B CA 1
ATOM 1466 C C . GLU B 1 56 ? 12.975 17.403 28.681 1.00 31.51 56 GLU B C 1
ATOM 1467 O O . GLU B 1 56 ? 12.167 16.929 27.881 1.00 31.93 56 GLU B O 1
ATOM 1473 N N . GLY B 1 57 ? 12.618 18.217 29.670 1.00 28.82 57 GLY B N 1
ATOM 1474 C CA . GLY B 1 57 ? 11.228 18.593 29.839 1.00 29.56 57 GLY B CA 1
ATOM 1475 C C . GLY B 1 57 ? 10.761 19.458 28.684 1.00 30.97 57 GLY B C 1
ATOM 1476 O O . GLY B 1 57 ? 9.588 19.438 28.313 1.00 29.86 57 GLY B O 1
ATOM 1477 N N . ALA B 1 58 ? 11.691 20.215 28.110 1.00 37.13 58 ALA B N 1
ATOM 1478 C CA . ALA B 1 58 ? 11.384 21.101 26.995 1.00 40.32 58 ALA B CA 1
ATOM 1479 C C . ALA B 1 58 ? 11.158 20.329 25.699 1.00 43.00 58 ALA B C 1
ATOM 1480 O O . ALA B 1 58 ? 10.179 20.568 24.992 1.00 44.18 58 ALA B O 1
ATOM 1482 N N . LEU B 1 59 ? 12.064 19.413 25.375 1.00 44.68 59 LEU B N 1
ATOM 1483 C CA . LEU B 1 59 ? 11.919 18.640 24.150 1.00 48.32 59 LEU B CA 1
ATOM 1484 C C . LEU B 1 59 ? 10.653 17.795 24.207 1.00 50.33 59 LEU B C 1
ATOM 1485 O O . LEU B 1 59 ? 10.097 17.417 23.180 1.00 50.77 59 LEU B O 1
ATOM 1490 N N . GLU B 1 60 ? 10.192 17.513 25.419 1.00 58.20 60 GLU B N 1
ATOM 1491 C CA . GLU B 1 60 ? 8.976 16.735 25.598 1.00 60.28 60 GLU B CA 1
ATOM 1492 C C . GLU B 1 60 ? 7.793 17.670 25.363 1.00 60.82 60 GLU B C 1
ATOM 1493 O O . GLU B 1 60 ? 6.774 17.273 24.798 1.00 61.52 60 GLU B O 1
ATOM 1499 N N . LEU B 1 61 ? 7.949 18.919 25.794 1.00 47.92 61 LEU B N 1
ATOM 1500 C CA . LEU B 1 61 ? 6.921 19.940 25.631 1.00 47.14 61 LEU B CA 1
ATOM 1501 C C . LEU B 1 61 ? 6.728 20.256 24.151 1.00 47.09 61 LEU B C 1
ATOM 1502 O O . LEU B 1 61 ? 5.607 20.486 23.692 1.00 45.85 61 LEU B O 1
ATOM 1507 N N . ILE B 1 62 ? 7.835 20.266 23.414 1.00 37.89 62 ILE B N 1
ATOM 1508 C CA . ILE B 1 62 ? 7.810 20.559 21.987 1.00 37.27 62 ILE B CA 1
ATOM 1509 C C . ILE B 1 62 ? 7.247 19.388 21.184 1.00 36.81 62 ILE B C 1
ATOM 1510 O O . ILE B 1 62 ? 6.617 19.585 20.146 1.00 35.60 62 ILE B O 1
ATOM 1515 N N . LYS B 1 63 ? 7.471 18.172 21.673 1.00 66.35 63 LYS B N 1
ATOM 1516 C CA . LYS B 1 63 ? 6.996 16.970 20.995 1.00 66.24 63 LYS B CA 1
ATOM 1517 C C . LYS B 1 63 ? 5.487 16.783 21.122 1.00 66.65 63 LYS B C 1
ATOM 1518 O O . LYS B 1 63 ? 4.740 16.992 20.161 1.00 67.09 63 LYS B O 1
ATOM 1524 N N . VAL B 1 64 ? 5.043 16.387 22.310 1.00 68.69 64 VAL B N 1
ATOM 1525 C CA . VAL B 1 64 ? 3.625 16.158 22.556 1.00 68.12 64 VAL B CA 1
ATOM 1526 C C . VAL B 1 64 ? 2.773 17.346 22.124 1.00 68.22 64 VAL B C 1
ATOM 1527 O O . VAL B 1 64 ? 1.637 17.177 21.678 1.00 68.59 64 VAL B O 1
ATOM 1531 N N . ARG B 1 65 ? 3.321 18.549 22.259 1.00 69.79 65 ARG B N 1
ATOM 1532 C CA . ARG B 1 65 ? 2.591 19.751 21.881 1.00 69.66 65 ARG B CA 1
ATOM 1533 C C . ARG B 1 65 ? 3.501 20.696 21.103 1.00 70.18 65 ARG B C 1
ATOM 1534 O O . ARG B 1 65 ? 4.088 21.624 21.665 1.00 70.48 65 ARG B O 1
ATOM 1542 N N . ARG B 1 66 ? 3.609 20.441 19.802 1.00 82.48 66 ARG B N 1
ATOM 1543 C CA . ARG B 1 66 ? 4.447 21.236 18.913 1.00 83.09 66 ARG B CA 1
ATOM 1544 C C . ARG B 1 66 ? 3.960 22.673 18.756 1.00 82.67 66 ARG B C 1
ATOM 1545 O O . ARG B 1 66 ? 2.774 22.917 18.519 1.00 83.94 66 ARG B O 1
ATOM 1553 N N . PRO B 1 67 ? 4.872 23.647 18.919 1.00 41.02 67 PRO B N 1
ATOM 1554 C CA . PRO B 1 67 ? 4.532 25.066 18.788 1.00 39.80 67 PRO B CA 1
ATOM 1555 C C . PRO B 1 67 ? 4.632 25.568 17.346 1.00 39.47 67 PRO B C 1
ATOM 1556 O O . PRO B 1 67 ? 5.724 25.828 16.834 1.00 37.37 67 PRO B O 1
ATOM 1560 N N . HIS B 1 71 ? 10.719 27.406 18.473 1.00 58.28 71 HIS B N 1
ATOM 1561 C CA . HIS B 1 71 ? 9.653 26.501 18.068 1.00 58.27 71 HIS B CA 1
ATOM 1562 C C . HIS B 1 71 ? 10.140 25.058 18.027 1.00 57.89 71 HIS B C 1
ATOM 1563 O O . HIS B 1 71 ? 9.878 24.271 18.936 1.00 57.83 71 HIS B O 1
ATOM 1570 N N . LYS B 1 72 ? 10.857 24.725 16.960 1.00 61.37 72 LYS B N 1
ATOM 1571 C CA . LYS B 1 72 ? 11.374 23.378 16.751 1.00 60.84 72 LYS B CA 1
ATOM 1572 C C . LYS B 1 72 ? 12.327 22.888 17.833 1.00 59.45 72 LYS B C 1
ATOM 1573 O O . LYS B 1 72 ? 12.538 23.552 18.846 1.00 59.54 72 LYS B O 1
ATOM 1579 N N . GLU B 1 73 ? 12.906 21.717 17.592 1.00 52.49 73 GLU B N 1
ATOM 1580 C CA . GLU B 1 73 ? 13.834 21.091 18.524 1.00 51.57 73 GLU B CA 1
ATOM 1581 C C . GLU B 1 73 ? 15.209 21.753 18.520 1.00 50.58 73 GLU B C 1
ATOM 1582 O O . GLU B 1 73 ? 16.236 21.083 18.380 1.00 50.82 73 GLU B O 1
ATOM 1588 N N . GLN B 1 74 ? 15.218 23.075 18.669 1.00 65.40 74 GLN B N 1
ATOM 1589 C CA . GLN B 1 74 ? 16.459 23.837 18.713 1.00 62.40 74 GLN B CA 1
ATOM 1590 C C . GLN B 1 74 ? 16.788 24.012 20.190 1.00 59.71 74 GLN B C 1
ATOM 1591 O O . GLN B 1 74 ? 17.494 24.940 20.596 1.00 57.75 74 GLN B O 1
ATOM 1597 N N . ILE B 1 75 ? 16.238 23.101 20.985 1.00 35.18 75 ILE B N 1
ATOM 1598 C CA . ILE B 1 75 ? 16.436 23.072 22.425 1.00 31.77 75 ILE B CA 1
ATOM 1599 C C . ILE B 1 75 ? 17.870 22.648 22.722 1.00 29.31 75 ILE B C 1
ATOM 1600 O O . ILE B 1 75 ? 18.460 23.063 23.721 1.00 27.58 75 ILE B O 1
ATOM 1605 N N . GLU B 1 76 ? 18.420 21.811 21.848 1.00 29.70 76 GLU B N 1
ATOM 1606 C CA . GLU B 1 76 ? 19.780 21.323 22.012 1.00 28.67 76 GLU B CA 1
ATOM 1607 C C . GLU B 1 76 ? 20.756 22.469 21.827 1.00 26.33 76 GLU B C 1
ATOM 1608 O O . GLU B 1 76 ? 21.816 22.498 22.450 1.00 26.27 76 GLU B O 1
ATOM 1614 N N . ALA B 1 77 ? 20.393 23.415 20.967 1.00 21.92 77 ALA B N 1
ATOM 1615 C CA . ALA B 1 77 ? 21.238 24.573 20.714 1.00 20.35 77 ALA B CA 1
ATOM 1616 C C . ALA B 1 77 ? 21.328 25.473 21.944 1.00 18.86 77 ALA B C 1
ATOM 1617 O O . ALA B 1 77 ? 22.418 25.885 22.333 1.00 17.24 77 ALA B O 1
ATOM 1619 N N . VAL B 1 78 ? 20.189 25.782 22.559 1.00 27.91 78 VAL B N 1
ATOM 1620 C CA . VAL B 1 78 ? 20.213 26.642 23.736 1.00 28.54 78 VAL B CA 1
ATOM 1621 C C . VAL B 1 78 ? 20.870 25.931 24.897 1.00 28.89 78 VAL B C 1
ATOM 1622 O O . VAL B 1 78 ? 21.578 26.553 25.690 1.00 29.02 78 VAL B O 1
ATOM 1626 N N . LYS B 1 79 ? 20.634 24.627 24.999 1.00 30.09 79 LYS B N 1
ATOM 1627 C CA . LYS B 1 79 ? 21.228 23.840 26.069 1.00 32.01 79 LYS B CA 1
ATOM 1628 C C . LYS B 1 79 ? 22.737 24.080 26.086 1.00 31.31 79 LYS B C 1
ATOM 1629 O O . LYS B 1 79 ? 23.334 24.275 27.149 1.00 32.65 79 LYS B O 1
ATOM 1635 N N . ASP B 1 80 ? 23.341 24.089 24.901 1.00 24.90 80 ASP B N 1
ATOM 1636 C CA . ASP B 1 80 ? 24.781 24.299 24.765 1.00 25.06 80 ASP B CA 1
ATOM 1637 C C . ASP B 1 80 ? 25.219 25.764 24.808 1.00 24.38 80 ASP B C 1
ATOM 1638 O O . ASP B 1 80 ? 26.195 26.096 25.475 1.00 25.25 80 ASP B O 1
ATOM 1643 N N . ASN B 1 81 ? 24.516 26.641 24.097 1.00 23.64 81 ASN B N 1
ATOM 1644 C CA . ASN B 1 81 ? 24.888 28.056 24.092 1.00 23.38 81 ASN B CA 1
ATOM 1645 C C . ASN B 1 81 ? 24.709 28.698 25.456 1.00 22.81 81 ASN B C 1
ATOM 1646 O O . ASN B 1 81 ? 25.397 29.663 25.790 1.00 22.23 81 ASN B O 1
ATOM 1651 N N . PHE B 1 82 ? 23.771 28.172 26.235 1.00 26.57 82 PHE B N 1
ATOM 1652 C CA . PHE B 1 82 ? 23.522 28.684 27.573 1.00 25.23 82 PHE B CA 1
ATOM 1653 C C . PHE B 1 82 ? 24.815 28.495 28.357 1.00 26.16 82 PHE B C 1
ATOM 1654 O O . PHE B 1 82 ? 25.336 29.442 28.944 1.00 24.69 82 PHE B O 1
ATOM 1662 N N . LEU B 1 83 ? 25.341 27.271 28.345 1.00 27.55 83 LEU B N 1
ATOM 1663 C CA . LEU B 1 83 ? 26.580 26.969 29.062 1.00 27.56 83 LEU B CA 1
ATOM 1664 C C . LEU B 1 83 ? 27.747 27.813 28.572 1.00 25.86 83 LEU B C 1
ATOM 1665 O O . LEU B 1 83 ? 28.563 28.279 29.368 1.00 24.58 83 LEU B O 1
ATOM 1670 N N . GLU B 1 84 ? 27.840 27.995 27.262 1.00 19.29 84 GLU B N 1
ATOM 1671 C CA . GLU B 1 84 ? 28.908 28.807 26.708 1.00 19.71 84 GLU B CA 1
ATOM 1672 C C . GLU B 1 84 ? 28.729 30.247 27.186 1.00 18.45 84 GLU B C 1
ATOM 1673 O O . GLU B 1 84 ? 29.704 30.960 27.427 1.00 17.55 84 GLU B O 1
ATOM 1679 N N . LEU B 1 85 ? 27.471 30.660 27.321 1.00 19.72 85 LEU B N 1
ATOM 1680 C CA . LEU B 1 85 ? 27.140 32.010 27.780 1.00 19.84 85 LEU B CA 1
ATOM 1681 C C . LEU B 1 85 ? 27.674 32.163 29.202 1.00 18.22 85 LEU B C 1
ATOM 1682 O O . LEU B 1 85 ? 28.347 33.138 29.536 1.00 18.32 85 LEU B O 1
ATOM 1687 N N . VAL B 1 86 ? 27.384 31.173 30.035 1.00 16.18 86 VAL B N 1
ATOM 1688 C CA . VAL B 1 86 ? 27.831 31.194 31.418 1.00 14.67 86 VAL B CA 1
ATOM 1689 C C . VAL B 1 86 ? 29.356 31.218 31.511 1.00 14.46 86 VAL B C 1
ATOM 1690 O O . VAL B 1 86 ? 29.929 31.993 32.273 1.00 11.88 86 VAL B O 1
ATOM 1694 N N . LEU B 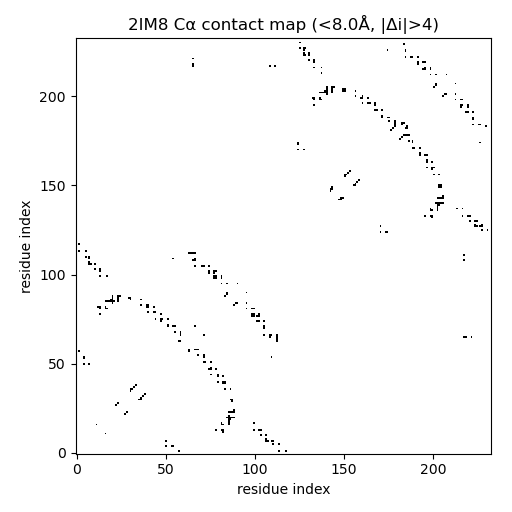1 87 ? 30.012 30.375 30.723 1.00 15.61 87 LEU B N 1
ATOM 1695 C CA . LEU B 1 87 ? 31.466 30.317 30.754 1.00 17.89 87 LEU B CA 1
ATOM 1696 C C . LEU B 1 87 ? 32.094 31.660 30.407 1.00 17.60 87 LEU B C 1
ATOM 1697 O O . LEU B 1 87 ? 32.934 32.171 31.145 1.00 18.59 87 LEU B O 1
ATOM 1702 N N . GLN B 1 88 ? 31.674 32.235 29.286 1.00 21.00 88 GLN B N 1
ATOM 1703 C CA . GLN B 1 88 ? 32.217 33.510 28.842 1.00 20.56 88 GLN B CA 1
ATOM 1704 C C . GLN B 1 88 ? 31.847 34.682 29.750 1.00 19.44 88 GLN B C 1
ATOM 1705 O O . GLN B 1 88 ? 32.540 35.700 29.750 1.00 17.33 88 GLN B O 1
ATOM 1711 N N . SER B 1 89 ? 30.773 34.552 30.527 1.00 18.55 89 SER B N 1
ATOM 1712 C CA . SER B 1 89 ? 30.390 35.658 31.405 1.00 19.22 89 SER B CA 1
ATOM 1713 C C . SER B 1 89 ? 31.487 35.861 32.441 1.00 18.61 89 SER B C 1
ATOM 1714 O O . SER B 1 89 ? 31.582 36.925 33.043 1.00 16.33 89 SER B O 1
ATOM 1717 N N . TYR B 1 90 ? 32.323 34.839 32.630 1.00 17.96 90 TYR B N 1
ATOM 1718 C CA . TYR B 1 90 ? 33.427 34.924 33.592 1.00 19.32 90 TYR B CA 1
ATOM 1719 C C . TYR B 1 90 ? 34.772 35.181 32.920 1.00 20.15 90 TYR B C 1
ATOM 1720 O O . TYR B 1 90 ? 35.536 36.041 33.365 1.00 23.53 90 TYR B O 1
ATOM 1729 N N . VAL B 1 91 ? 35.057 34.441 31.853 1.00 19.06 91 VAL B N 1
ATOM 1730 C CA . VAL B 1 91 ? 36.328 34.575 31.137 1.00 22.52 91 VAL B CA 1
ATOM 1731 C C . VAL B 1 91 ? 36.335 35.728 30.135 1.00 23.81 91 VAL B C 1
ATOM 1732 O O . VAL B 1 91 ? 37.389 36.301 29.838 1.00 22.89 91 VAL B O 1
ATOM 1736 N N . HIS B 1 92 ? 35.151 36.067 29.635 1.00 25.58 92 HIS B N 1
ATOM 1737 C CA . HIS B 1 92 ? 34.969 37.137 28.664 1.00 28.98 92 HIS B CA 1
ATOM 1738 C C . HIS B 1 92 ? 36.057 37.224 27.593 1.00 32.11 92 HIS B C 1
ATOM 1739 O O . HIS B 1 92 ? 36.631 38.287 27.361 1.00 31.58 92 HIS B O 1
ATOM 1746 N N . HIS B 1 93 ? 36.314 36.098 26.929 1.00 42.16 93 HIS B N 1
ATOM 1747 C CA . HIS B 1 93 ? 37.318 36.031 25.870 1.00 46.50 93 HIS B CA 1
ATOM 1748 C C . HIS B 1 93 ? 36.741 36.276 24.478 1.00 46.80 93 HIS B C 1
ATOM 1749 O O . HIS B 1 93 ? 37.327 37.011 23.680 1.00 47.59 93 HIS B O 1
ATOM 1756 N N . ILE B 1 94 ? 35.601 35.661 24.178 1.00 35.12 94 ILE B N 1
ATOM 1757 C CA . ILE B 1 94 ? 34.988 35.846 22.866 1.00 34.61 94 ILE B CA 1
ATOM 1758 C C . ILE B 1 94 ? 34.595 37.309 22.682 1.00 35.53 94 ILE B C 1
ATOM 1759 O O . ILE B 1 94 ? 34.448 38.043 23.658 1.00 34.56 94 ILE B O 1
ATOM 1764 N N . HIS B 1 95 ? 34.438 37.730 21.430 1.00 31.96 95 HIS B N 1
ATOM 1765 C CA . HIS B 1 95 ? 34.071 39.109 21.126 1.00 33.50 95 HIS B CA 1
ATOM 1766 C C . HIS B 1 95 ? 32.645 39.456 21.522 1.00 33.37 95 HIS B C 1
ATOM 1767 O O . HIS B 1 95 ? 31.778 38.589 21.610 1.00 32.80 95 HIS B O 1
ATOM 1774 N N . LYS B 1 96 ? 32.415 40.743 21.746 1.00 55.59 96 LYS B N 1
ATOM 1775 C CA . LYS B 1 96 ? 31.108 41.241 22.148 1.00 55.85 96 LYS B CA 1
ATOM 1776 C C . LYS B 1 96 ? 30.023 40.909 21.127 1.00 54.44 96 LYS B C 1
ATOM 1777 O O . LYS B 1 96 ? 28.867 40.698 21.493 1.00 54.91 96 LYS B O 1
ATOM 1783 N N . LYS B 1 97 ? 30.393 40.850 19.851 1.00 34.07 97 LYS B N 1
ATOM 1784 C CA . LYS B 1 97 ? 29.430 40.533 18.802 1.00 32.15 97 LYS B CA 1
ATOM 1785 C C . LYS B 1 97 ? 28.927 39.099 18.954 1.00 30.37 97 LYS B C 1
ATOM 1786 O O . LYS B 1 97 ? 27.723 38.852 18.991 1.00 29.70 97 LYS B O 1
ATOM 1792 N N . ARG B 1 98 ? 29.860 38.157 19.036 1.00 26.65 98 ARG B N 1
ATOM 1793 C CA . ARG B 1 98 ? 29.517 36.748 19.185 1.00 24.90 98 ARG B CA 1
ATOM 1794 C C . ARG B 1 98 ? 28.784 36.485 20.504 1.00 22.39 98 ARG B C 1
ATOM 1795 O O . ARG B 1 98 ? 27.883 35.647 20.563 1.00 20.50 98 ARG B O 1
ATOM 1803 N N . PHE B 1 99 ? 29.168 37.198 21.558 1.00 24.54 99 PHE B N 1
ATOM 1804 C CA . PHE B 1 99 ? 28.519 37.015 22.853 1.00 22.63 99 PHE B CA 1
ATOM 1805 C C . PHE B 1 99 ? 27.076 37.499 22.793 1.00 21.28 99 PHE B C 1
ATOM 1806 O O . PHE B 1 99 ? 26.166 36.852 23.313 1.00 19.60 99 PHE B O 1
ATOM 1814 N N . LYS B 1 100 ? 26.883 38.653 22.164 1.00 26.71 100 LYS B N 1
ATOM 1815 C CA . LYS B 1 100 ? 25.558 39.239 22.007 1.00 28.18 100 LYS B CA 1
ATOM 1816 C C . LYS B 1 100 ? 24.678 38.329 21.151 1.00 27.56 100 LYS B C 1
ATOM 1817 O O . LYS B 1 100 ? 23.496 38.153 21.442 1.00 27.16 100 LYS B O 1
ATOM 1823 N N . ASP B 1 101 ? 25.253 37.751 20.097 1.00 24.01 101 ASP B N 1
ATOM 1824 C CA . ASP B 1 101 ? 24.493 36.862 19.221 1.00 24.27 101 ASP B CA 1
ATOM 1825 C C . ASP B 1 101 ? 23.985 35.648 19.992 1.00 23.35 101 ASP B C 1
ATOM 1826 O O . ASP B 1 101 ? 22.855 35.203 19.791 1.00 21.73 101 ASP B O 1
ATOM 1831 N N . ILE B 1 102 ? 24.831 35.115 20.867 1.00 18.58 102 ILE B N 1
ATOM 1832 C CA . ILE B 1 102 ? 24.471 33.956 21.680 1.00 18.20 102 ILE B CA 1
ATOM 1833 C C . ILE B 1 102 ? 23.385 34.315 22.696 1.00 15.89 102 ILE B C 1
ATOM 1834 O O . ILE B 1 102 ? 22.425 33.567 22.895 1.00 13.59 102 ILE B O 1
ATOM 1839 N N . THR B 1 103 ? 23.547 35.464 23.339 1.00 18.55 103 THR B N 1
ATOM 1840 C CA . THR B 1 103 ? 22.588 35.908 24.338 1.00 17.61 103 THR B CA 1
ATOM 1841 C C . THR B 1 103 ? 21.196 36.081 23.744 1.00 16.39 103 THR B C 1
ATOM 1842 O O . THR B 1 103 ? 20.209 35.652 24.336 1.00 15.12 103 THR B O 1
ATOM 1846 N N . GLU B 1 104 ? 21.119 36.728 22.584 1.00 11.74 104 GLU B N 1
ATOM 1847 C CA . GLU B 1 104 ? 19.832 36.939 21.927 1.00 13.77 104 GLU B CA 1
ATOM 1848 C C . GLU B 1 104 ? 19.195 35.600 21.556 1.00 13.40 104 GLU B C 1
ATOM 1849 O O . GLU B 1 104 ? 17.998 35.410 21.739 1.00 11.47 104 GLU B O 1
ATOM 1855 N N . SER B 1 105 ? 20.004 34.676 21.039 1.00 17.71 105 SER B N 1
ATOM 1856 C CA . SER B 1 105 ? 19.524 33.350 20.644 1.00 17.40 105 SER B CA 1
ATOM 1857 C C . SER B 1 105 ? 18.960 32.597 21.851 1.00 16.91 105 SER B C 1
ATOM 1858 O O . SER B 1 105 ? 17.811 32.150 21.845 1.00 17.66 105 SER B O 1
ATOM 1861 N N . VAL B 1 106 ? 19.788 32.461 22.879 1.00 15.59 106 VAL B N 1
ATOM 1862 C CA . VAL B 1 106 ? 19.404 31.790 24.114 1.00 14.61 106 VAL B CA 1
ATOM 1863 C C . VAL B 1 106 ? 18.107 32.391 24.654 1.00 13.48 106 VAL B C 1
ATOM 1864 O O . VAL B 1 106 ? 17.120 31.684 24.844 1.00 14.09 106 VAL B O 1
ATOM 1868 N N . LEU B 1 107 ? 18.110 33.696 24.912 1.00 16.26 107 LEU B N 1
ATOM 1869 C CA . LEU B 1 107 ? 16.915 34.355 25.444 1.00 18.99 107 LEU B CA 1
ATOM 1870 C C . LEU B 1 107 ? 15.657 34.163 24.598 1.00 19.38 107 LEU B C 1
ATOM 1871 O O . LEU B 1 107 ? 14.565 33.963 25.136 1.00 19.46 107 LEU B O 1
ATOM 1876 N N . TYR B 1 108 ? 15.803 34.224 23.278 1.00 17.47 108 TYR B N 1
ATOM 1877 C CA . TYR B 1 108 ? 14.659 34.044 22.394 1.00 19.41 108 TYR B CA 1
ATOM 1878 C C . TYR B 1 108 ? 13.982 32.694 22.602 1.00 20.47 108 TYR B C 1
ATOM 1879 O O . TYR B 1 108 ? 12.761 32.612 22.731 1.00 20.24 108 TYR B O 1
ATOM 1888 N N . THR B 1 109 ? 14.777 31.630 22.608 1.00 23.01 109 THR B N 1
ATOM 1889 C CA . THR B 1 109 ? 14.224 30.293 22.788 1.00 23.16 109 THR B CA 1
ATOM 1890 C C . THR B 1 109 ? 13.623 30.131 24.180 1.00 21.57 109 THR B C 1
ATOM 1891 O O . THR B 1 109 ? 12.540 29.564 24.333 1.00 21.44 109 THR B O 1
ATOM 1895 N N . LEU B 1 110 ? 14.306 30.639 25.200 1.00 23.49 110 LEU B N 1
ATOM 1896 C CA . LEU B 1 110 ? 13.778 30.522 26.559 1.00 22.66 110 LEU B CA 1
ATOM 1897 C C . LEU B 1 110 ? 12.415 31.204 26.674 1.00 23.26 110 LEU B C 1
ATOM 1898 O O . LEU B 1 110 ? 11.434 30.579 27.089 1.00 23.40 110 LEU B O 1
ATOM 1903 N N . HIS B 1 111 ? 12.347 32.482 26.311 1.00 19.36 111 HIS B N 1
ATOM 1904 C CA . HIS B 1 111 ? 11.084 33.197 26.378 1.00 21.40 111 HIS B CA 1
ATOM 1905 C C . HIS B 1 111 ? 10.024 32.544 25.501 1.00 22.56 111 HIS B C 1
ATOM 1906 O O . HIS B 1 111 ? 8.835 32.554 25.841 1.00 22.94 111 HIS B O 1
ATOM 1913 N N . ALA B 1 112 ? 10.447 31.980 24.373 1.00 20.90 112 ALA B N 1
ATOM 1914 C CA . ALA B 1 112 ? 9.500 31.331 23.473 1.00 23.96 112 ALA B CA 1
ATOM 1915 C C . ALA B 1 112 ? 8.867 30.167 24.216 1.00 26.09 112 ALA B C 1
ATOM 1916 O O . ALA B 1 112 ? 7.658 29.960 24.147 1.00 27.83 112 ALA B O 1
ATOM 1918 N N . VAL B 1 113 ? 9.695 29.416 24.940 1.00 25.70 113 VAL B N 1
ATOM 1919 C C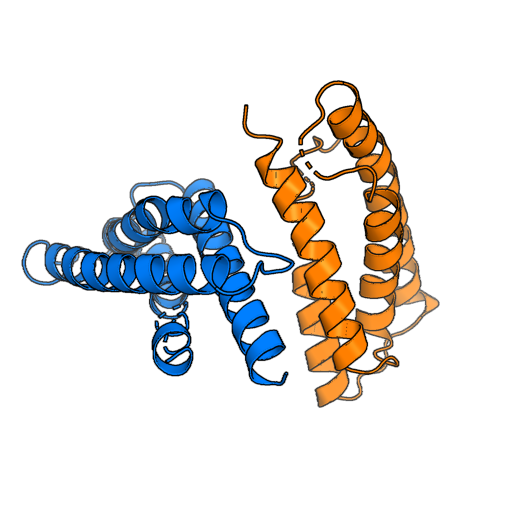A . VAL B 1 113 ? 9.219 28.271 25.706 1.00 26.57 113 VAL B CA 1
ATOM 1920 C C . VAL B 1 113 ? 8.442 28.736 26.925 1.00 27.98 113 VAL B C 1
ATOM 1921 O O . VAL B 1 113 ? 7.477 28.096 27.336 1.00 26.88 113 VAL B O 1
ATOM 1925 N N . LYS B 1 114 ? 8.867 29.856 27.499 1.00 32.48 114 LYS B N 1
ATOM 1926 C CA . LYS B 1 114 ? 8.195 30.415 28.666 1.00 35.39 114 LYS B CA 1
ATOM 1927 C C . LYS B 1 114 ? 6.770 30.790 28.261 1.00 37.77 114 LYS B C 1
ATOM 1928 O O . LYS B 1 114 ? 5.836 30.674 29.056 1.00 37.05 114 LYS B O 1
ATOM 1934 N N . ASP B 1 115 ? 6.613 31.235 27.016 1.00 37.43 115 ASP B N 1
ATOM 1935 C CA . ASP B 1 115 ? 5.305 31.628 26.503 1.00 41.07 115 ASP B CA 1
ATOM 1936 C C . ASP B 1 115 ? 4.454 30.412 26.163 1.00 42.20 115 ASP B C 1
ATOM 1937 O O . ASP B 1 115 ? 3.257 30.380 26.445 1.00 42.99 115 ASP B O 1
ATOM 1942 N N . GLU B 1 116 ? 5.081 29.409 25.560 1.00 44.82 116 GLU B N 1
ATOM 1943 C CA . GLU B 1 116 ? 4.386 28.188 25.178 1.00 46.95 116 GLU B CA 1
ATOM 1944 C C . GLU B 1 116 ? 3.763 27.527 26.401 1.00 48.39 116 GLU B C 1
ATOM 1945 O O . GLU B 1 116 ? 2.768 26.811 26.288 1.00 48.09 116 GLU B O 1
ATOM 1951 N N . ILE B 1 117 ? 4.354 27.773 27.567 1.00 55.93 117 ILE B N 1
ATOM 1952 C CA . ILE B 1 117 ? 3.843 27.221 28.816 1.00 57.78 117 ILE B CA 1
ATOM 1953 C C . ILE B 1 117 ? 2.960 28.284 29.464 1.00 60.15 117 ILE B C 1
ATOM 1954 O O . ILE B 1 117 ? 3.362 28.949 30.419 1.00 60.81 117 ILE B O 1
ATOM 1959 N N . ALA B 1 118 ? 1.760 28.448 28.920 1.00 69.48 118 ALA B N 1
ATOM 1960 C CA . ALA B 1 118 ? 0.797 29.423 29.419 1.00 71.56 118 ALA B CA 1
ATOM 1961 C C . ALA B 1 118 ? -0.570 29.031 28.879 1.00 73.45 118 ALA B C 1
ATOM 1962 O O . ALA B 1 118 ? -1.340 29.875 28.420 1.00 73.62 118 ALA B O 1
ATOM 1964 N N . ARG B 1 119 ? -0.850 27.732 28.938 1.00 82.63 119 ARG B N 1
ATOM 1965 C CA . ARG B 1 119 ? -2.104 27.157 28.463 1.00 84.84 119 ARG B CA 1
ATOM 1966 C C . ARG B 1 119 ? -3.318 27.776 29.160 1.00 85.53 119 ARG B C 1
ATOM 1967 O O . ARG B 1 119 ? -4.150 28.395 28.460 1.00 85.82 119 ARG B O 1
#

B-factor: mean 27.86, std 16.38, range [6.7, 92.6]

Secondary structure (DSSP, 8-state):
-HHHHH-----HHHHHHHHHHHHHHHS-----IIIIIHHHHHHHHHHHHHHHHHHHHHHHHS--SS--HHHHHHHHHHHHHHHHHHHH--S-HHHHHHHHHHHHHHHHHHHHHHHHHHT-/----S------HHHHHHHHHHHHHHHH-----IIIIIHHHHHHHHHHHHHHHHHHHHHHHHT----STHHHHHHHHHHHHHHHHH--S-HHHHHHHHHHHHHHHHHHHHHS--

Radius of gyration: 19.26 Å; Cα contacts (8 Å, |Δi|>4): 221; chains: 2; bounding box: 47×49×46 Å

Solvent-accessible surface area: 14541 Å² total

Organism: Bacillus subtilis (strain 168) (NCBI:txid224308)